Protein AF-A0A7V9LZ61-F1 (afdb_monomer)

Foldseek 3Di:
DDDDDDDDPPPPVVVVVVVVVVVVVVVPDDVDPPLVVVVVVPPPDDDDDDDDDDDDDDDDDDDDDDDDDDDDDDDDDDDDPPPDPPQDDLVVQLVDDPVRQPVPFAAPVGAWKDFLNHTDDSQQWGWGFDDVVLPRRRKIKIWHAPPRPDRDSDQVRTWIFMDRCPQSPHPVQNVQKDFDPDDPQWDFSRMDGRQWTWIDHPVCNQWIWIDGSVTIITTGIDVPDDDDD

Radius of gyration: 26.3 Å; Cα contacts (8 Å, |Δi|>4): 310; chains: 1; bounding box: 111×50×46 Å

pLDDT: mean 76.47, std 24.38, range [34.44, 98.81]

Mean predicted aligned error: 16.08 Å

Solvent-accessible surfac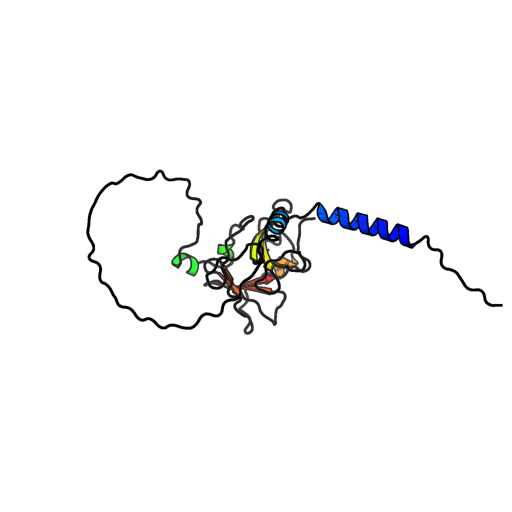e area (backbone atoms only — not comparable to full-atom values): 14342 Å² total; per-residue (Å²): 138,87,84,81,86,79,84,75,86,74,67,68,65,60,61,49,58,56,53,57,54,60,57,62,65,67,75,77,69,68,94,54,84,62,62,71,61,53,64,72,66,64,81,80,78,86,80,89,84,88,80,90,80,83,92,76,92,78,91,80,83,90,78,89,76,85,87,79,90,77,89,81,81,94,73,83,79,81,83,67,86,77,79,76,78,81,70,72,54,75,79,54,34,59,72,35,40,58,68,57,79,48,63,75,44,41,58,83,78,31,68,75,40,26,43,82,87,39,83,54,53,64,50,26,42,29,45,22,26,32,55,66,97,67,63,18,44,82,20,35,44,29,43,34,14,51,66,85,90,30,69,38,89,52,73,90,25,46,47,34,30,32,46,22,89,81,34,57,83,36,66,66,41,28,70,45,40,43,72,56,81,82,60,94,69,47,40,79,69,48,38,29,47,87,61,33,35,41,29,42,27,82,94,39,83,55,39,41,35,39,36,32,69,70,39,37,39,32,22,21,50,44,83,70,75,84,73,90,128

Sequence (229 aa):
MTDSHATDPLDAGVATRLRDLAASEAESTSPWPGLDRAVRRGRLRRAAAGGTLTVLCAAMAWLVVPFAMDGLDRTAPIAGPVTSTNTPTQEESETMSVADYFAPPELFPGPTWTRYGELVDGLEINSIAGPEHCDWQSAVMMHLGWPLGTVSTTSDEIRQFIRDPQGAISAQLQAGLRSPDLPADAEDTGYRLAGLQLWLSPSDPDGAYLVSALDVERWPRADPLVACG

Nearest PDB structures (foldseek):
  6fvn-assembly2_C  TM=4.163E-01  e=3.580E+00  Mycobacterium tuberculosis CDC1551
  7zu0-assembly1_B  TM=2.419E-01  e=2.521E+00  Saccharomyces cerevisiae

Structure (mmCIF, N/CA/C/O backbone):
data_AF-A0A7V9LZ61-F1
#
_entry.id   AF-A0A7V9LZ61-F1
#
loop_
_atom_site.group_PDB
_atom_site.id
_atom_site.type_symbol
_atom_site.label_atom_id
_atom_site.label_alt_id
_atom_site.label_comp_id
_atom_site.label_asym_id
_atom_site.label_entity_id
_atom_site.label_seq_id
_atom_site.pdbx_PDB_ins_code
_atom_site.Cartn_x
_atom_site.Cartn_y
_atom_site.Cartn_z
_atom_site.occupancy
_atom_site.B_iso_or_equiv
_atom_site.auth_seq_id
_atom_site.auth_comp_id
_atom_site.auth_asym_id
_atom_site.auth_atom_id
_atom_site.pdbx_PDB_model_num
ATOM 1 N N . MET A 1 1 ? 64.352 21.391 17.643 1.00 44.34 1 MET A N 1
ATOM 2 C CA . MET A 1 1 ? 64.166 21.866 16.260 1.00 44.34 1 MET A CA 1
ATOM 3 C C . MET A 1 1 ? 62.814 21.335 15.831 1.00 44.34 1 MET A C 1
ATOM 5 O O . MET A 1 1 ? 62.653 20.128 15.742 1.00 44.34 1 MET A O 1
ATOM 9 N N . THR A 1 2 ? 61.812 22.205 15.832 1.00 49.53 2 THR A N 1
ATOM 10 C CA . THR A 1 2 ? 60.397 21.896 15.601 1.00 49.53 2 THR A CA 1
ATOM 11 C C . THR A 1 2 ? 60.097 22.081 14.121 1.00 49.53 2 THR A C 1
ATOM 13 O O . THR A 1 2 ? 60.200 23.212 13.653 1.00 49.53 2 THR A O 1
ATOM 16 N N . ASP A 1 3 ? 59.720 21.015 13.417 1.00 41.31 3 ASP A N 1
ATOM 17 C CA . ASP A 1 3 ? 59.202 21.114 12.052 1.00 41.31 3 ASP A CA 1
ATOM 18 C C . ASP A 1 3 ? 57.681 20.961 12.062 1.00 41.31 3 ASP A C 1
ATOM 20 O O . ASP A 1 3 ? 57.127 19.910 12.388 1.00 41.31 3 ASP A O 1
ATOM 24 N N . SER A 1 4 ? 57.021 22.067 11.730 1.00 50.25 4 SER A N 1
ATOM 25 C CA . SER A 1 4 ? 55.593 22.163 11.461 1.00 50.25 4 SER A CA 1
ATOM 26 C C . SER A 1 4 ? 55.334 21.755 10.012 1.00 50.25 4 SER A C 1
ATOM 28 O O . SER A 1 4 ? 55.784 22.431 9.088 1.00 50.25 4 SER A O 1
ATOM 30 N N . HIS A 1 5 ? 54.574 20.682 9.805 1.00 49.56 5 HIS A N 1
ATOM 31 C CA . HIS A 1 5 ? 54.003 20.354 8.500 1.00 49.56 5 HIS A CA 1
ATOM 32 C C . HIS A 1 5 ? 52.831 21.302 8.202 1.00 49.56 5 HIS A C 1
ATOM 34 O O . HIS A 1 5 ? 51.814 21.277 8.893 1.00 49.56 5 HIS A O 1
ATOM 40 N N . ALA A 1 6 ? 52.984 22.139 7.177 1.00 47.00 6 ALA A N 1
ATOM 41 C CA . ALA A 1 6 ? 51.906 22.929 6.594 1.00 47.00 6 ALA A CA 1
ATOM 42 C C . ALA A 1 6 ? 51.150 22.086 5.553 1.00 47.00 6 ALA A C 1
ATOM 44 O O . ALA A 1 6 ? 51.762 21.499 4.663 1.00 47.00 6 ALA A O 1
ATOM 45 N N . THR A 1 7 ? 49.825 22.021 5.674 1.00 49.97 7 THR A N 1
ATOM 46 C CA . THR A 1 7 ? 48.910 21.447 4.677 1.00 49.97 7 THR A CA 1
ATOM 47 C C . THR A 1 7 ? 48.665 22.428 3.529 1.00 49.97 7 THR A C 1
ATOM 49 O O . THR A 1 7 ? 48.370 23.601 3.756 1.00 49.97 7 THR A O 1
ATOM 52 N N . ASP A 1 8 ? 48.790 21.912 2.308 1.00 42.97 8 ASP A N 1
ATOM 53 C CA . ASP A 1 8 ? 48.673 22.595 1.017 1.00 42.97 8 ASP A CA 1
ATOM 54 C C . ASP A 1 8 ? 47.193 22.935 0.683 1.00 42.97 8 ASP A C 1
ATOM 56 O O . ASP A 1 8 ? 46.335 22.054 0.771 1.00 42.97 8 ASP A O 1
ATOM 60 N N . PRO A 1 9 ? 46.838 24.187 0.326 1.00 47.62 9 PRO A N 1
ATOM 61 C CA . PRO A 1 9 ? 45.449 24.620 0.110 1.00 47.62 9 PRO A CA 1
ATOM 62 C C . PRO A 1 9 ? 44.814 24.207 -1.237 1.00 47.62 9 PRO A C 1
ATOM 64 O O . PRO A 1 9 ? 43.728 24.690 -1.567 1.00 47.62 9 PRO A O 1
ATOM 67 N N . LEU A 1 10 ? 45.436 23.327 -2.026 1.00 47.62 10 LEU A N 1
ATOM 68 C CA . LEU A 1 10 ? 44.940 22.965 -3.365 1.00 47.62 10 LEU A CA 1
ATOM 69 C C . LEU A 1 10 ? 43.879 21.843 -3.404 1.00 47.62 10 LEU A C 1
ATOM 71 O O . LEU A 1 10 ? 43.230 21.673 -4.436 1.00 47.62 10 LEU A O 1
ATOM 75 N N . ASP A 1 11 ? 43.604 21.147 -2.295 1.00 51.66 11 ASP A N 1
ATOM 76 C CA . ASP A 1 11 ? 42.650 20.016 -2.271 1.00 51.66 11 ASP A CA 1
ATOM 77 C C . ASP A 1 11 ? 41.162 20.413 -2.127 1.00 51.66 11 ASP A C 1
ATOM 79 O O . ASP A 1 11 ? 40.258 19.635 -2.437 1.00 51.66 11 ASP A O 1
ATOM 83 N N . ALA A 1 12 ? 40.856 21.646 -1.711 1.00 49.03 12 ALA A N 1
ATOM 84 C CA . ALA A 1 12 ? 39.466 22.067 -1.474 1.00 49.03 12 ALA A CA 1
ATOM 85 C C . ALA A 1 12 ? 38.680 22.399 -2.765 1.00 49.03 12 ALA A C 1
ATOM 87 O O . ALA A 1 12 ? 37.446 22.338 -2.792 1.00 49.03 12 ALA A O 1
ATOM 88 N N . GLY A 1 13 ? 39.377 22.742 -3.855 1.00 40.88 13 GLY A N 1
ATOM 89 C CA . GLY A 1 13 ? 38.748 23.178 -5.109 1.00 40.88 13 GLY A CA 1
ATOM 90 C C . GLY A 1 13 ? 38.194 22.037 -5.970 1.00 40.88 13 GLY A C 1
ATOM 91 O O . GLY A 1 13 ? 37.170 22.201 -6.634 1.00 40.88 13 GLY A O 1
ATOM 92 N N . VAL A 1 14 ? 38.830 20.862 -5.935 1.00 49.12 14 VAL A N 1
ATOM 93 C CA . VAL A 1 14 ? 38.436 19.698 -6.752 1.00 49.12 14 VAL A CA 1
ATOM 94 C C . VAL A 1 14 ? 37.240 18.964 -6.139 1.00 49.12 14 VAL A C 1
ATOM 96 O O . VAL A 1 14 ? 36.324 18.567 -6.859 1.00 49.12 14 VAL A O 1
ATOM 99 N N . ALA A 1 15 ? 37.176 18.884 -4.806 1.00 48.22 15 ALA A N 1
ATOM 100 C CA . ALA A 1 15 ? 36.047 18.286 -4.094 1.00 48.22 15 ALA A CA 1
ATOM 101 C C . ALA A 1 15 ? 34.728 19.062 -4.289 1.00 48.22 15 ALA A C 1
ATOM 103 O O . ALA A 1 15 ? 33.650 18.474 -4.229 1.00 48.22 15 ALA A O 1
ATOM 104 N N . THR A 1 16 ? 34.806 20.368 -4.560 1.00 44.88 16 THR A N 1
ATOM 105 C CA . THR A 1 16 ? 33.620 21.206 -4.798 1.00 44.88 16 THR A CA 1
ATOM 106 C C . THR A 1 16 ? 33.061 20.992 -6.211 1.00 44.88 16 THR A C 1
ATOM 108 O O . THR A 1 16 ? 31.869 20.754 -6.365 1.00 44.88 16 THR A O 1
ATOM 111 N N . ARG A 1 17 ? 33.921 20.910 -7.240 1.00 47.03 17 ARG A N 1
ATOM 112 C CA . ARG A 1 17 ? 33.476 20.647 -8.625 1.00 47.03 17 ARG A CA 1
ATOM 113 C C . ARG A 1 17 ? 32.879 19.254 -8.847 1.00 47.03 17 ARG A C 1
ATOM 115 O O . ARG A 1 17 ? 32.025 19.112 -9.712 1.00 47.03 17 ARG A O 1
ATOM 122 N N . LEU A 1 18 ? 33.291 18.241 -8.081 1.00 42.09 18 LEU A N 1
ATOM 123 C CA . LEU A 1 18 ? 32.694 16.898 -8.163 1.00 42.09 18 LEU A CA 1
ATOM 124 C C . LEU A 1 18 ? 31.330 16.805 -7.460 1.00 42.09 18 LEU A C 1
ATOM 126 O O . LEU A 1 18 ? 30.490 16.013 -7.876 1.00 42.09 18 LEU A O 1
ATOM 130 N N . ARG A 1 19 ? 31.075 17.638 -6.442 1.00 47.69 19 ARG A N 1
ATOM 131 C CA . ARG A 1 19 ? 29.749 17.738 -5.809 1.00 47.69 19 ARG A CA 1
ATOM 132 C C . ARG A 1 19 ? 28.739 18.455 -6.703 1.00 47.69 19 ARG A C 1
ATOM 134 O O . ARG A 1 19 ? 27.596 18.019 -6.776 1.00 47.69 19 ARG A O 1
ATOM 141 N N . ASP A 1 20 ? 29.177 19.481 -7.427 1.00 39.00 20 ASP A N 1
ATOM 142 C CA . ASP A 1 20 ? 28.295 20.250 -8.312 1.00 39.00 20 ASP A CA 1
ATOM 143 C C . ASP A 1 20 ? 27.888 19.469 -9.579 1.00 39.00 20 ASP A C 1
ATOM 145 O O . ASP A 1 20 ? 26.785 19.652 -10.085 1.00 39.00 20 ASP A O 1
ATOM 149 N N . LEU A 1 21 ? 28.729 18.542 -10.059 1.00 39.03 21 LEU A N 1
ATOM 150 C CA . LEU A 1 21 ? 28.397 17.639 -11.175 1.00 39.03 21 LEU A CA 1
ATOM 151 C C . LEU A 1 21 ? 27.445 16.503 -10.763 1.00 39.03 21 LEU A C 1
ATOM 153 O O . LEU A 1 21 ? 26.538 16.172 -11.521 1.00 39.03 21 LEU A O 1
ATOM 157 N N . ALA A 1 22 ? 27.577 15.964 -9.545 1.00 45.31 22 ALA A N 1
ATOM 158 C CA . ALA A 1 22 ? 26.632 14.971 -9.021 1.00 45.31 22 ALA A CA 1
ATOM 159 C C . ALA A 1 22 ? 25.241 15.574 -8.735 1.00 45.31 22 ALA A C 1
ATOM 161 O O . ALA A 1 22 ? 24.234 14.874 -8.812 1.00 45.31 22 ALA A O 1
ATOM 162 N N . ALA A 1 23 ? 25.169 16.876 -8.438 1.00 41.19 23 ALA A N 1
ATOM 163 C CA . ALA A 1 23 ? 23.902 17.572 -8.238 1.00 41.19 23 ALA A CA 1
ATOM 164 C C . ALA A 1 23 ? 23.147 17.836 -9.555 1.00 41.19 23 ALA A C 1
ATOM 166 O O . ALA A 1 23 ? 21.920 17.800 -9.552 1.00 41.19 23 ALA A O 1
ATOM 167 N N . SER A 1 24 ? 23.840 18.042 -10.686 1.00 36.34 24 SER A N 1
ATOM 168 C CA . SER A 1 24 ? 23.166 18.332 -11.962 1.00 36.34 24 SER A CA 1
ATOM 169 C C . SER A 1 24 ? 22.619 17.097 -12.684 1.00 36.34 24 SER A C 1
ATOM 171 O O . SER A 1 24 ? 21.752 17.237 -13.541 1.00 36.34 24 SER A O 1
ATOM 173 N N . GLU A 1 25 ? 23.097 15.890 -12.364 1.00 37.72 25 GLU A N 1
ATOM 174 C CA . GLU A 1 25 ? 22.535 14.645 -12.922 1.00 37.72 25 GLU A CA 1
ATOM 175 C C . GLU A 1 25 ? 21.273 14.172 -12.174 1.00 37.72 25 GLU A C 1
ATOM 177 O O . GLU A 1 25 ? 20.480 13.417 -12.730 1.00 37.72 25 GLU A O 1
ATOM 182 N N . ALA A 1 26 ? 21.020 14.674 -10.959 1.00 41.66 26 ALA A N 1
ATOM 183 C CA . ALA A 1 26 ? 19.821 14.343 -10.186 1.00 41.66 26 ALA A CA 1
ATOM 184 C C . ALA A 1 26 ? 18.547 15.088 -10.649 1.00 41.66 26 ALA A C 1
ATOM 186 O O . ALA A 1 26 ? 17.440 14.663 -10.330 1.00 41.66 26 ALA A O 1
ATOM 187 N N . GLU A 1 27 ? 18.672 16.174 -11.422 1.00 36.59 27 GLU A N 1
ATOM 188 C CA . GLU A 1 27 ? 17.529 16.987 -11.880 1.00 36.59 27 GLU A CA 1
ATOM 189 C C . GLU A 1 27 ? 16.926 16.537 -13.229 1.00 36.59 27 GLU A C 1
ATOM 191 O O . GLU A 1 27 ? 15.900 17.077 -13.641 1.00 36.59 27 GLU A O 1
ATOM 196 N N . SER A 1 28 ? 17.515 15.559 -13.935 1.00 42.34 28 SER A N 1
ATOM 197 C CA . SER A 1 28 ? 17.133 15.245 -15.330 1.00 42.34 28 SER A CA 1
ATOM 198 C C . SER A 1 28 ? 16.362 13.933 -15.539 1.00 42.34 28 SER A C 1
ATOM 200 O O . SER A 1 28 ? 15.962 13.641 -16.669 1.00 42.34 28 SER A O 1
ATOM 202 N N . THR A 1 29 ? 16.110 13.152 -14.493 1.00 40.84 29 THR A N 1
ATOM 203 C CA . THR A 1 29 ? 15.527 11.805 -14.633 1.00 40.84 29 THR A CA 1
ATOM 204 C C . THR A 1 29 ? 14.558 11.510 -13.499 1.00 40.84 29 THR A C 1
ATOM 206 O O . THR A 1 29 ? 14.608 10.458 -12.876 1.00 40.84 29 THR A O 1
ATOM 209 N N . SER A 1 30 ? 13.648 12.442 -13.203 1.00 41.56 30 SER A N 1
ATOM 210 C CA . SER A 1 30 ? 12.489 12.068 -12.395 1.00 41.56 30 SER A CA 1
ATOM 211 C C . SER A 1 30 ? 11.608 11.133 -13.235 1.00 41.56 30 SER A C 1
ATOM 213 O O . SER A 1 30 ? 11.112 11.562 -14.282 1.00 41.56 30 SER A O 1
ATOM 215 N N . PRO A 1 31 ? 11.367 9.876 -12.813 1.00 48.75 31 PRO A N 1
ATOM 216 C CA . PRO A 1 31 ? 10.442 8.980 -13.509 1.00 48.75 31 PRO A CA 1
ATOM 217 C C . PRO A 1 31 ? 8.979 9.465 -13.429 1.00 48.75 31 PRO A C 1
ATOM 219 O O . PRO A 1 31 ? 8.089 8.862 -14.024 1.00 48.75 31 PRO A O 1
ATOM 222 N N . TRP A 1 32 ? 8.727 10.587 -12.740 1.00 48.78 32 TRP A N 1
ATOM 223 C CA . TRP A 1 32 ? 7.409 11.139 -12.452 1.00 48.78 32 TRP A CA 1
ATOM 224 C C . TRP A 1 32 ? 7.289 12.606 -12.919 1.00 48.78 32 TRP A C 1
ATOM 226 O O . TRP A 1 32 ? 7.392 13.531 -12.109 1.00 48.78 32 TRP A O 1
ATOM 236 N N . PRO A 1 33 ? 6.989 12.877 -14.204 1.00 45.59 33 PRO A N 1
ATOM 237 C CA . PRO A 1 33 ? 6.912 14.242 -14.753 1.00 45.59 33 PRO A CA 1
ATOM 238 C C . PRO A 1 33 ? 5.787 15.127 -14.161 1.00 45.59 33 PRO A C 1
ATOM 240 O O . PRO A 1 33 ? 5.669 16.308 -14.507 1.00 45.59 33 PRO A O 1
ATOM 243 N N . GLY A 1 34 ? 4.930 14.574 -13.292 1.00 43.44 34 GLY A N 1
ATOM 244 C CA . GLY A 1 34 ? 3.838 15.279 -12.609 1.00 43.44 34 GLY A CA 1
ATOM 245 C C . GLY A 1 34 ? 4.239 15.998 -11.313 1.00 43.44 34 GLY A C 1
ATOM 246 O O . GLY A 1 34 ? 3.675 17.057 -11.020 1.00 43.44 34 GLY A O 1
ATOM 247 N N . LEU A 1 35 ? 5.232 15.481 -10.580 1.00 51.19 35 LEU A N 1
ATOM 248 C CA . LEU A 1 35 ? 5.671 16.017 -9.280 1.00 51.19 35 LEU A CA 1
ATOM 249 C C . LEU A 1 35 ? 6.237 17.444 -9.414 1.00 51.19 35 LEU A C 1
ATOM 251 O O . LEU A 1 35 ? 5.841 18.352 -8.679 1.00 51.19 35 LEU A O 1
ATOM 255 N N . ASP A 1 36 ? 7.034 17.704 -10.453 1.00 43.88 36 ASP A N 1
ATOM 256 C CA . ASP A 1 36 ? 7.696 19.003 -10.654 1.00 43.88 36 ASP A CA 1
ATOM 257 C C . ASP A 1 36 ? 6.728 20.156 -10.967 1.00 43.88 36 ASP A C 1
ATOM 259 O O . ASP A 1 36 ? 7.015 21.337 -10.721 1.00 43.88 36 ASP A O 1
ATOM 263 N N . ARG A 1 37 ? 5.546 19.841 -11.513 1.00 47.22 37 ARG A N 1
ATOM 264 C CA . ARG A 1 37 ? 4.564 20.852 -11.933 1.00 47.22 37 ARG A CA 1
ATOM 265 C C . ARG A 1 37 ? 3.695 21.340 -10.768 1.00 47.22 37 ARG A C 1
ATOM 267 O O . ARG A 1 37 ? 3.295 22.509 -10.768 1.00 47.22 37 ARG A O 1
ATOM 274 N N . ALA A 1 38 ? 3.443 20.490 -9.771 1.00 47.41 38 ALA A N 1
ATOM 275 C CA . ALA A 1 38 ? 2.688 20.834 -8.564 1.00 47.41 38 ALA A CA 1
ATOM 276 C C . ALA A 1 38 ? 3.493 21.751 -7.619 1.00 47.41 38 ALA A C 1
ATOM 278 O O . ALA A 1 38 ? 2.964 22.752 -7.120 1.00 47.41 38 ALA A O 1
ATOM 279 N N . VAL A 1 39 ? 4.805 21.506 -7.486 1.00 50.38 39 VAL A N 1
ATOM 280 C CA . VAL A 1 39 ? 5.733 22.278 -6.631 1.00 50.38 39 VAL A CA 1
ATOM 281 C C . VAL A 1 39 ? 5.766 23.771 -6.990 1.00 50.38 39 VAL A C 1
ATOM 283 O O . VAL A 1 39 ? 5.808 24.632 -6.107 1.00 50.38 39 VAL A O 1
ATOM 286 N N . ARG A 1 40 ? 5.666 24.128 -8.280 1.00 48.41 40 ARG A N 1
ATOM 287 C CA . ARG A 1 40 ? 5.694 25.542 -8.708 1.00 48.41 40 ARG A CA 1
ATOM 288 C C . ARG A 1 40 ? 4.408 26.314 -8.404 1.00 48.41 40 ARG A C 1
ATOM 290 O O . ARG A 1 40 ? 4.463 27.537 -8.293 1.00 48.41 40 ARG A O 1
ATOM 297 N N . ARG A 1 41 ? 3.258 25.646 -8.254 1.00 48.41 41 ARG A N 1
ATOM 298 C CA . ARG A 1 41 ? 1.969 26.323 -7.997 1.00 48.41 41 ARG A CA 1
ATOM 299 C C . ARG A 1 41 ? 1.664 26.507 -6.506 1.00 48.41 41 ARG A C 1
ATOM 301 O O . ARG A 1 41 ? 0.944 27.442 -6.160 1.00 48.41 41 ARG A O 1
ATOM 308 N N . GLY A 1 42 ? 2.243 25.690 -5.623 1.00 37.53 42 GLY A N 1
ATOM 309 C CA . GLY A 1 42 ? 1.973 25.730 -4.177 1.00 37.53 42 GLY A CA 1
ATOM 310 C C . GLY A 1 42 ? 2.607 26.900 -3.407 1.00 37.53 42 GLY A C 1
ATOM 311 O O . GLY A 1 42 ? 2.150 27.238 -2.316 1.00 37.53 42 GLY A O 1
ATOM 312 N N . ARG A 1 43 ? 3.625 27.577 -3.962 1.00 44.78 43 ARG A N 1
ATOM 313 C CA . ARG A 1 43 ? 4.416 28.598 -3.237 1.00 44.78 43 ARG A CA 1
ATOM 314 C C . ARG A 1 43 ? 3.741 29.964 -3.034 1.00 44.78 43 ARG A C 1
ATOM 316 O O . ARG A 1 43 ? 4.354 30.836 -2.429 1.00 44.78 43 ARG A O 1
ATOM 323 N N . LEU A 1 44 ? 2.510 30.177 -3.510 1.00 43.72 44 LEU A N 1
ATOM 324 C CA . LEU A 1 44 ? 1.871 31.508 -3.511 1.00 43.72 44 LEU A CA 1
ATOM 325 C C . LEU A 1 44 ? 0.609 31.650 -2.646 1.00 43.72 44 LEU A C 1
ATOM 327 O O . LEU A 1 44 ? -0.048 32.686 -2.718 1.00 43.72 44 LEU A O 1
ATOM 331 N N . ARG A 1 45 ? 0.244 30.672 -1.806 1.00 42.16 45 ARG A N 1
ATOM 332 C CA . ARG A 1 45 ? -0.971 30.786 -0.973 1.00 42.16 45 ARG A CA 1
ATOM 333 C C . ARG A 1 45 ? -0.768 30.366 0.482 1.00 42.16 45 ARG A C 1
ATOM 335 O O . ARG A 1 45 ? -1.349 29.389 0.932 1.00 42.16 45 ARG A O 1
ATOM 342 N N . ARG A 1 46 ? -0.001 31.146 1.248 1.00 40.47 46 ARG A N 1
ATOM 343 C CA . ARG A 1 46 ? -0.206 31.262 2.705 1.00 40.47 46 ARG A CA 1
ATOM 344 C C . ARG A 1 46 ? -0.008 32.705 3.153 1.00 40.47 46 ARG A C 1
ATOM 346 O O . ARG A 1 46 ? 1.117 33.160 3.312 1.00 40.47 46 ARG A O 1
ATOM 353 N N . ALA A 1 47 ? -1.120 33.396 3.389 1.00 35.06 47 ALA A N 1
ATOM 354 C CA . ALA A 1 47 ? -1.172 34.554 4.270 1.00 35.06 47 ALA A CA 1
ATOM 355 C C . ALA A 1 47 ? -2.538 34.610 4.980 1.00 35.06 47 ALA A C 1
ATOM 357 O O . ALA A 1 47 ? -3.564 34.777 4.333 1.00 35.06 47 ALA A O 1
ATOM 358 N N . ALA A 1 48 ? -2.457 34.492 6.309 1.00 39.56 48 ALA A N 1
ATOM 359 C CA . ALA A 1 48 ? -3.274 35.107 7.359 1.00 39.56 48 ALA A CA 1
ATOM 360 C C . ALA A 1 48 ? -4.769 34.760 7.573 1.00 39.56 48 ALA A C 1
ATOM 362 O O . ALA A 1 48 ? -5.590 34.830 6.667 1.00 39.56 48 ALA A O 1
ATOM 363 N N . ALA A 1 49 ? -5.057 34.582 8.877 1.00 37.84 49 ALA A N 1
ATOM 364 C CA . ALA A 1 49 ? -6.288 34.817 9.661 1.00 37.84 49 ALA A CA 1
ATOM 365 C C . ALA A 1 49 ? -6.839 33.514 10.282 1.00 37.84 49 ALA A C 1
ATOM 367 O O . ALA A 1 49 ? -7.172 32.586 9.564 1.00 37.84 49 ALA A O 1
ATOM 368 N N . GLY A 1 50 ? -6.919 33.312 11.603 1.00 41.66 50 GLY A N 1
ATOM 369 C CA . GLY A 1 50 ? -7.016 34.268 12.707 1.00 41.66 50 GLY A CA 1
ATOM 370 C C . GLY A 1 50 ? -8.477 34.658 12.930 1.00 41.66 50 GLY A C 1
ATOM 371 O O . GLY A 1 50 ? -8.893 35.706 12.454 1.00 41.66 50 GLY A O 1
ATOM 372 N N . GLY A 1 51 ? -9.256 33.817 13.619 1.00 34.44 51 GLY A N 1
ATOM 373 C CA . GLY A 1 51 ? -10.661 34.113 13.906 1.00 34.44 51 GLY A CA 1
ATOM 374 C C . GLY A 1 51 ? -11.363 33.043 14.739 1.00 34.44 51 GLY A C 1
ATOM 375 O O . GLY A 1 51 ? -11.813 32.031 14.218 1.00 34.44 51 GLY A O 1
ATOM 376 N N . THR A 1 52 ? -11.461 33.298 16.039 1.00 45.25 52 THR A N 1
ATOM 377 C CA . THR A 1 52 ? -12.341 32.630 17.005 1.00 45.25 52 THR A CA 1
ATOM 378 C C . THR A 1 52 ? -13.805 32.874 16.629 1.00 45.25 52 THR A C 1
ATOM 380 O O . THR A 1 52 ? -14.164 34.028 16.406 1.00 45.25 52 THR A O 1
ATOM 383 N N . LEU A 1 53 ? -14.670 31.850 16.618 1.00 41.16 53 LEU A N 1
ATOM 384 C CA . LEU A 1 53 ? -16.122 32.060 16.532 1.00 41.16 53 LEU A CA 1
ATOM 385 C C . LEU A 1 53 ? -16.927 31.020 17.329 1.00 41.16 53 LEU A C 1
ATOM 387 O O . LEU A 1 53 ? -17.002 29.839 17.013 1.00 41.16 53 LEU A O 1
ATOM 391 N N . THR A 1 54 ? -17.478 31.563 18.408 1.00 39.50 54 THR A N 1
ATOM 392 C CA . THR A 1 54 ? -18.670 31.258 19.200 1.00 39.50 54 THR A CA 1
ATOM 393 C C . THR A 1 54 ? -19.660 30.222 18.650 1.00 39.50 54 THR A C 1
ATOM 395 O O . THR A 1 54 ? -20.189 30.352 17.550 1.00 39.50 54 THR A O 1
ATOM 398 N N . VAL A 1 55 ? -20.002 29.267 19.521 1.00 45.19 55 VAL A N 1
ATOM 399 C CA . VAL A 1 55 ? -21.140 28.341 19.422 1.00 45.19 55 VAL A CA 1
ATOM 400 C C . VAL A 1 55 ? -22.460 29.112 19.503 1.00 45.19 55 VAL A C 1
ATOM 402 O O . VAL A 1 55 ? -22.709 29.813 20.483 1.00 45.19 55 VAL A O 1
ATOM 405 N N . LEU A 1 56 ? -23.339 28.928 18.518 1.00 47.06 56 LEU A N 1
ATOM 406 C CA . LEU A 1 56 ? -24.741 29.340 18.585 1.00 47.06 56 LEU A CA 1
ATOM 407 C C . LEU A 1 56 ? -25.625 28.181 18.116 1.00 47.06 56 LEU A C 1
ATOM 409 O O . LEU A 1 56 ? -25.636 27.810 16.946 1.00 47.06 56 LEU A O 1
ATOM 413 N N . CYS A 1 57 ? -26.353 27.602 19.073 1.00 39.06 57 CYS A N 1
ATOM 414 C CA . CYS A 1 57 ? -27.484 26.720 18.825 1.00 39.06 57 CYS A CA 1
ATOM 415 C C . CYS A 1 57 ? -28.597 27.507 18.125 1.00 39.06 57 CYS A C 1
ATOM 417 O O . CYS A 1 57 ? -29.051 28.522 18.652 1.00 39.06 57 CYS A O 1
ATOM 419 N N . ALA A 1 58 ? -29.095 27.001 17.000 1.00 45.69 58 ALA A N 1
ATOM 420 C CA . ALA A 1 58 ? -30.381 27.409 16.454 1.00 45.69 58 ALA A CA 1
ATOM 421 C C . ALA A 1 58 ? -31.110 26.181 15.898 1.00 45.69 58 ALA A C 1
ATOM 423 O O . ALA A 1 58 ? -30.730 25.608 14.881 1.00 45.69 58 ALA A O 1
ATOM 424 N N . ALA A 1 59 ? -32.160 25.779 16.609 1.00 45.84 59 ALA A N 1
ATOM 425 C CA . ALA A 1 59 ? -33.195 24.887 16.121 1.00 45.84 59 ALA A CA 1
ATOM 426 C C . ALA A 1 59 ? -34.180 25.693 15.260 1.00 45.84 59 ALA A C 1
ATOM 428 O O . ALA A 1 59 ? -34.717 26.682 15.750 1.00 45.84 59 ALA A O 1
ATOM 429 N N . MET A 1 60 ? -34.457 25.264 14.027 1.00 46.94 60 MET A N 1
ATOM 430 C CA . MET A 1 60 ? -35.645 25.657 13.248 1.00 46.94 60 MET A CA 1
ATOM 431 C C . MET A 1 60 ? -35.986 24.498 12.303 1.00 46.94 60 MET A C 1
ATOM 433 O O . MET A 1 60 ? -35.149 24.059 11.527 1.00 46.94 60 MET A O 1
ATOM 437 N N . ALA A 1 61 ? -37.080 23.783 12.559 1.00 45.94 61 ALA A N 1
ATOM 438 C CA . ALA A 1 61 ? -38.445 24.080 12.110 1.00 45.94 61 ALA A CA 1
ATOM 439 C C . ALA A 1 61 ? -38.673 23.615 10.662 1.00 45.94 61 ALA A C 1
ATOM 441 O O . ALA A 1 61 ? -38.229 24.228 9.697 1.00 45.94 61 ALA A O 1
ATOM 442 N N . TRP A 1 62 ? -39.378 22.487 10.561 1.00 43.78 62 TRP A N 1
ATOM 443 C CA . TRP A 1 62 ? -39.844 21.867 9.329 1.00 43.78 62 TRP A CA 1
ATOM 444 C C . TRP A 1 62 ? -40.843 22.785 8.618 1.00 43.78 62 TRP A C 1
ATOM 446 O O . TRP A 1 62 ? -41.872 23.140 9.192 1.00 43.78 62 TRP A O 1
ATOM 456 N N . LEU A 1 63 ? -40.573 23.112 7.355 1.00 56.34 63 LEU A N 1
ATOM 457 C CA . LEU A 1 63 ? -41.573 23.635 6.428 1.00 56.34 63 LEU A CA 1
ATOM 458 C C . LEU A 1 63 ? -41.855 22.572 5.366 1.00 56.34 63 LEU A C 1
ATOM 460 O O . LEU A 1 63 ? -40.982 22.195 4.589 1.00 56.34 63 LEU A O 1
ATOM 464 N N . VAL A 1 64 ? -43.097 22.093 5.362 1.00 61.19 64 VAL A N 1
ATOM 465 C CA . VAL A 1 64 ? -43.683 21.287 4.290 1.00 61.19 64 VAL A CA 1
ATOM 466 C C . VAL A 1 64 ? -43.951 22.223 3.112 1.00 61.19 64 VAL A C 1
ATOM 468 O O . VAL A 1 64 ? -44.747 23.153 3.235 1.00 61.19 64 VAL A O 1
ATOM 471 N N . VAL A 1 65 ? -43.294 21.986 1.978 1.00 61.97 65 VAL A N 1
ATOM 472 C CA . VAL A 1 65 ? -43.589 22.670 0.711 1.00 61.97 65 VAL A CA 1
ATOM 473 C C . VAL A 1 65 ? -44.482 21.755 -0.137 1.00 61.97 65 VAL A C 1
ATOM 475 O O . VAL A 1 65 ? -44.157 20.574 -0.281 1.00 61.97 65 VAL A O 1
ATOM 478 N N . PRO A 1 66 ? -45.603 22.246 -0.698 1.00 56.69 66 PRO A N 1
ATOM 479 C CA . PRO A 1 66 ? -46.417 21.471 -1.623 1.00 56.69 66 PRO A CA 1
ATOM 480 C C . PRO A 1 66 ? -45.722 21.309 -2.982 1.00 56.69 66 PRO A C 1
ATOM 482 O O . PRO A 1 66 ? -45.211 22.260 -3.570 1.00 56.69 66 PRO A O 1
ATOM 485 N N . PHE A 1 67 ? -45.743 20.071 -3.468 1.00 50.50 67 PHE A N 1
ATOM 486 C CA . PHE A 1 67 ? -45.250 19.630 -4.767 1.00 50.50 67 PHE A CA 1
ATOM 487 C C . PHE A 1 67 ? -46.195 20.141 -5.870 1.00 50.50 67 PHE A C 1
ATOM 489 O O . PHE A 1 67 ? -47.315 19.647 -6.010 1.00 50.50 67 PHE A O 1
ATOM 496 N N . ALA A 1 68 ? -45.768 21.152 -6.628 1.00 59.38 68 ALA A N 1
ATOM 497 C CA . ALA A 1 68 ? -46.439 21.582 -7.850 1.00 59.38 68 ALA A CA 1
ATOM 498 C C . ALA A 1 68 ? -45.878 20.777 -9.030 1.00 59.38 68 ALA A C 1
ATOM 500 O O . ALA A 1 68 ? -44.704 20.889 -9.373 1.00 59.38 68 ALA A O 1
ATOM 501 N N . MET A 1 69 ? -46.728 19.934 -9.617 1.00 49.28 69 MET A N 1
ATOM 502 C CA . MET A 1 69 ? -46.496 19.296 -10.909 1.00 49.28 69 MET A CA 1
ATOM 503 C C . MET A 1 69 ? -46.752 20.333 -12.003 1.00 49.28 69 MET A C 1
ATOM 505 O O . MET A 1 69 ? -47.908 20.632 -12.290 1.00 49.28 69 MET A O 1
ATOM 509 N N . ASP A 1 70 ? -45.689 20.837 -12.621 1.00 50.88 70 ASP A N 1
ATOM 510 C CA . ASP A 1 70 ? -45.759 21.479 -13.931 1.00 50.88 70 ASP A CA 1
ATOM 511 C C . ASP A 1 70 ? -44.828 20.720 -14.873 1.00 50.88 70 ASP A C 1
ATOM 513 O O . ASP A 1 70 ? -43.620 20.612 -14.654 1.00 50.88 70 ASP A O 1
ATOM 517 N N . GLY A 1 71 ? -45.427 20.119 -15.898 1.00 53.03 71 GLY A N 1
ATOM 518 C CA . GLY A 1 71 ? -44.691 19.571 -17.020 1.00 53.03 71 GLY A CA 1
ATOM 519 C C . GLY A 1 71 ? -44.271 20.697 -17.949 1.00 53.03 71 GLY A C 1
ATOM 520 O O . GLY A 1 71 ? -45.048 21.617 -18.163 1.00 53.03 71 GLY A O 1
ATOM 521 N N . LEU A 1 72 ? -43.076 20.583 -18.528 1.00 49.19 72 LEU A N 1
ATOM 522 C CA . LEU A 1 72 ? -42.742 21.060 -19.869 1.00 49.19 72 LEU A CA 1
ATOM 523 C C . LEU A 1 72 ? -41.356 20.532 -20.277 1.00 49.19 72 LEU A C 1
ATOM 525 O O . LEU A 1 72 ? -40.428 20.463 -19.480 1.00 49.19 72 LEU A O 1
ATOM 529 N N . ASP A 1 73 ? -41.293 20.166 -21.553 1.00 44.03 73 ASP A N 1
ATOM 530 C CA . ASP A 1 73 ? -40.138 19.948 -22.424 1.00 44.03 73 ASP A CA 1
ATOM 531 C C . ASP A 1 73 ? -39.106 18.846 -22.131 1.00 44.03 73 ASP A C 1
ATOM 533 O O . ASP A 1 73 ? -38.095 19.001 -21.448 1.00 44.03 73 ASP A O 1
ATOM 537 N N . ARG A 1 74 ? -39.301 17.736 -22.856 1.00 54.12 74 ARG A N 1
ATOM 538 C CA . ARG A 1 74 ? -38.236 16.819 -23.261 1.00 54.12 74 ARG A CA 1
ATOM 539 C C . ARG A 1 74 ? -37.417 17.457 -24.383 1.00 54.12 74 ARG A C 1
ATOM 541 O O . ARG A 1 74 ? -37.689 17.219 -25.558 1.00 54.12 74 ARG A O 1
ATOM 548 N N . THR A 1 75 ? -36.355 18.156 -24.015 1.00 55.09 75 THR A N 1
ATOM 549 C CA . THR A 1 75 ? -35.223 18.394 -24.917 1.00 55.09 75 THR A CA 1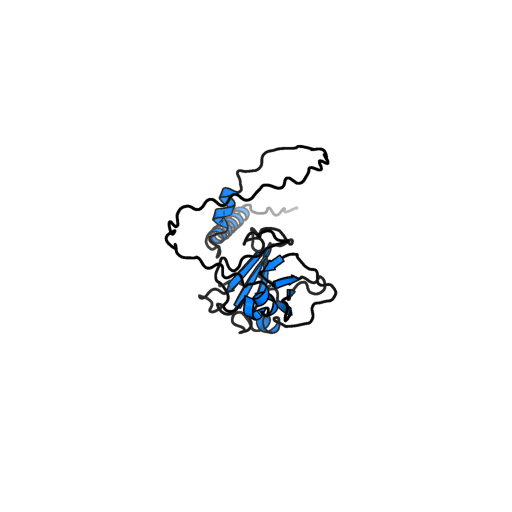
ATOM 550 C C . THR A 1 75 ? -34.082 17.499 -24.454 1.00 55.09 75 THR A C 1
ATOM 552 O O . THR A 1 75 ? -33.506 17.703 -23.389 1.00 55.09 75 THR A O 1
ATOM 555 N N . ALA A 1 76 ? -33.813 16.439 -25.216 1.00 60.25 76 ALA A N 1
ATOM 556 C CA . ALA A 1 76 ? -32.753 15.483 -24.923 1.00 60.25 76 ALA A CA 1
ATOM 557 C C . ALA A 1 76 ? -31.373 16.167 -24.969 1.00 60.25 76 ALA A C 1
ATOM 559 O O . ALA A 1 76 ? -31.062 16.810 -25.976 1.00 60.25 76 ALA A O 1
ATOM 560 N N . PRO A 1 77 ? -30.514 16.014 -23.947 1.00 56.31 77 PRO A N 1
ATOM 561 C CA . PRO A 1 77 ? -29.110 16.342 -24.098 1.00 56.31 77 PRO A CA 1
ATOM 562 C C . PRO A 1 77 ? -28.405 15.250 -24.909 1.00 56.31 77 PRO A C 1
ATOM 564 O O . PRO A 1 77 ? -28.616 14.050 -24.728 1.00 56.31 77 PRO A O 1
ATOM 567 N N . ILE A 1 78 ? -27.558 15.707 -25.824 1.00 57.66 78 ILE A N 1
ATOM 568 C CA . ILE A 1 78 ? -26.615 14.909 -26.599 1.00 57.66 78 ILE A CA 1
ATOM 569 C C . ILE A 1 78 ? -25.689 14.199 -25.604 1.00 57.66 78 ILE A C 1
ATOM 571 O O . ILE A 1 78 ? -25.012 14.856 -24.813 1.00 57.66 78 ILE A O 1
ATOM 575 N N . ALA A 1 79 ? -25.681 12.865 -25.633 1.00 48.00 79 ALA A N 1
ATOM 576 C CA . ALA A 1 79 ? -24.751 12.050 -24.866 1.00 48.00 79 ALA A CA 1
ATOM 577 C C . ALA A 1 79 ? -23.315 12.372 -25.309 1.00 48.00 79 ALA A C 1
ATOM 579 O O . ALA A 1 79 ? -22.884 11.987 -26.396 1.00 48.00 79 ALA A O 1
ATOM 580 N N . GLY A 1 80 ? -22.588 13.121 -24.481 1.00 53.91 80 GLY A N 1
ATOM 581 C CA . GLY A 1 80 ? -21.131 13.159 -24.547 1.00 53.91 80 GLY A CA 1
ATOM 582 C C . GLY A 1 80 ? -20.548 11.791 -24.166 1.00 53.91 80 GLY A C 1
ATOM 583 O O . GLY A 1 80 ? -21.260 10.967 -23.584 1.00 53.91 80 GLY A O 1
ATOM 584 N N . PRO A 1 81 ? -19.271 11.522 -24.489 1.00 50.12 81 PRO A N 1
ATOM 585 C CA . PRO A 1 81 ? -18.617 10.289 -24.075 1.00 50.12 81 PRO A CA 1
ATOM 586 C C . PRO A 1 81 ? -18.650 10.207 -22.548 1.00 50.12 81 PRO A C 1
ATOM 588 O O . PRO A 1 81 ? -18.103 11.061 -21.852 1.00 50.12 81 PRO A O 1
ATOM 591 N N . VAL A 1 82 ? -19.343 9.194 -22.035 1.00 45.97 82 VAL A N 1
ATOM 592 C CA . VAL A 1 82 ? -19.347 8.863 -20.616 1.00 45.97 82 VAL A CA 1
ATOM 593 C C . VAL A 1 82 ? -17.949 8.338 -20.315 1.00 45.97 82 VAL A C 1
ATOM 595 O O . VAL A 1 82 ? -17.611 7.214 -20.682 1.00 45.97 82 VAL A O 1
ATOM 598 N N . THR A 1 83 ? -17.096 9.169 -19.721 1.00 39.28 83 THR A N 1
ATOM 599 C CA . THR A 1 83 ? -15.874 8.683 -19.083 1.00 39.28 83 THR A CA 1
ATOM 600 C C . THR A 1 83 ? -16.340 7.830 -17.912 1.00 39.28 83 THR A C 1
ATOM 602 O O . THR A 1 83 ? -16.766 8.355 -16.887 1.00 39.28 83 THR A O 1
ATOM 605 N N . SER A 1 84 ? -16.385 6.518 -18.128 1.00 37.66 84 SER A N 1
ATOM 606 C CA . SER A 1 84 ? -16.874 5.547 -17.158 1.00 37.66 84 SER A CA 1
ATOM 607 C C . SER A 1 84 ? -15.908 5.502 -15.978 1.00 37.66 84 SER A C 1
ATOM 609 O O . SER A 1 84 ? -14.910 4.790 -16.001 1.00 37.66 84 SER A O 1
ATOM 611 N N . THR A 1 85 ? -16.181 6.285 -14.938 1.00 47.94 85 THR A N 1
ATOM 612 C CA . THR A 1 85 ? -15.729 5.967 -13.584 1.00 47.94 85 THR A CA 1
ATOM 613 C C . THR A 1 85 ? -16.528 4.743 -13.158 1.00 47.94 85 THR A C 1
ATOM 615 O O . THR A 1 85 ? -17.613 4.875 -12.595 1.00 47.94 85 THR A O 1
ATOM 618 N N . ASN A 1 86 ? -16.045 3.555 -13.529 1.00 51.88 86 ASN A N 1
ATOM 619 C CA . ASN A 1 86 ? -16.604 2.269 -13.115 1.00 51.88 86 ASN A CA 1
ATOM 620 C C . ASN A 1 86 ? -16.342 2.066 -11.618 1.00 51.88 86 ASN A C 1
ATOM 622 O O . ASN A 1 86 ? -15.543 1.225 -11.225 1.00 51.88 86 ASN A O 1
ATOM 626 N N . THR A 1 87 ? -16.972 2.873 -10.770 1.00 60.88 87 THR A N 1
ATOM 627 C CA . THR A 1 87 ? -17.070 2.560 -9.349 1.00 60.88 87 THR A CA 1
ATOM 628 C C . THR A 1 87 ? -18.084 1.423 -9.224 1.00 60.88 87 THR A C 1
ATOM 630 O O . THR A 1 87 ? -19.230 1.623 -9.639 1.00 60.88 87 THR A O 1
ATOM 633 N N . PRO A 1 88 ? -17.694 0.243 -8.709 1.00 61.16 88 PRO A N 1
ATOM 634 C CA . PRO A 1 88 ? -18.617 -0.869 -8.525 1.00 61.16 88 PRO A CA 1
ATOM 635 C C . PRO A 1 88 ? -19.792 -0.447 -7.644 1.00 61.16 88 PRO A C 1
ATOM 637 O O . PRO A 1 88 ? -19.633 0.346 -6.710 1.00 61.16 88 PRO A O 1
ATOM 640 N N . THR A 1 89 ? -20.974 -0.988 -7.918 1.00 66.38 89 THR A N 1
ATOM 641 C CA . THR A 1 89 ? -22.137 -0.805 -7.044 1.00 66.38 89 THR A CA 1
AT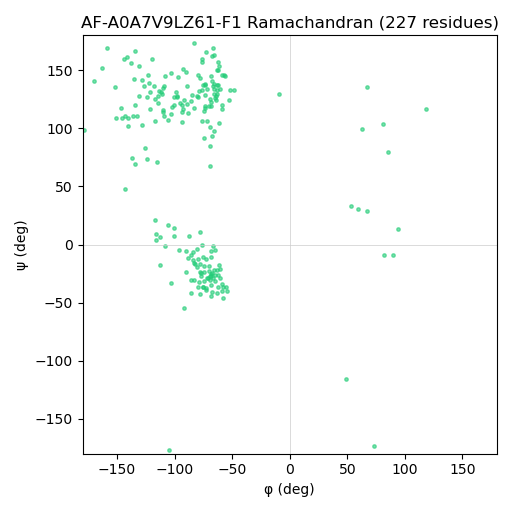OM 642 C C . THR A 1 89 ? -21.827 -1.401 -5.663 1.00 66.38 89 THR A C 1
ATOM 644 O O . THR A 1 89 ? -21.008 -2.313 -5.534 1.00 66.38 89 THR A O 1
ATOM 647 N N . GLN A 1 90 ? -22.473 -0.908 -4.602 1.00 60.62 90 GLN A N 1
ATOM 648 C CA . GLN A 1 90 ? -22.238 -1.3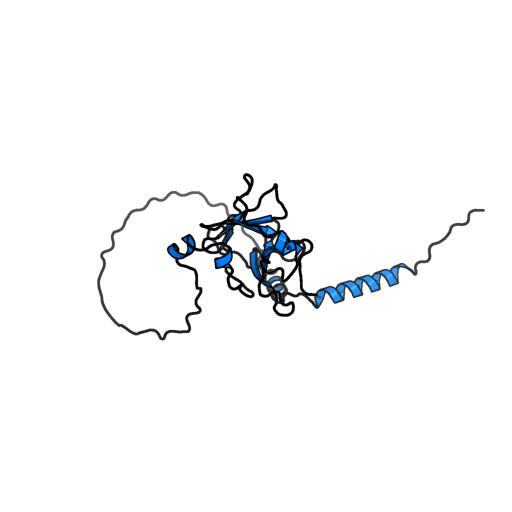89 -3.233 1.00 60.62 90 GLN A CA 1
ATOM 649 C C . GLN A 1 90 ? -22.437 -2.914 -3.102 1.00 60.62 90 GLN A C 1
ATOM 651 O O . GLN A 1 90 ? -21.666 -3.576 -2.420 1.00 60.62 90 GLN A O 1
ATOM 656 N N . GLU A 1 91 ? -23.410 -3.464 -3.831 1.00 66.81 91 GLU A N 1
ATOM 657 C CA . GLU A 1 91 ? -23.710 -4.901 -3.904 1.00 66.81 91 GLU A CA 1
ATOM 658 C C . GLU A 1 91 ? -22.613 -5.705 -4.634 1.00 66.81 91 GLU A C 1
ATOM 660 O O . GLU A 1 91 ? -22.340 -6.849 -4.288 1.00 66.81 91 GLU A O 1
ATOM 665 N N . GLU A 1 92 ? -21.916 -5.094 -5.599 1.00 70.00 92 GLU A N 1
ATOM 666 C CA . GLU A 1 92 ? -20.774 -5.721 -6.280 1.00 70.00 92 GLU A CA 1
ATOM 667 C C . GLU A 1 92 ? -19.533 -5.722 -5.377 1.00 70.00 92 GLU A C 1
ATOM 669 O O . GLU A 1 92 ? -18.805 -6.713 -5.324 1.00 70.00 92 GLU A O 1
ATOM 674 N N . SER A 1 93 ? -19.340 -4.657 -4.591 1.00 69.56 93 SER A N 1
ATOM 675 C CA . SER A 1 93 ? -18.197 -4.516 -3.676 1.00 69.56 93 SER A CA 1
ATOM 676 C C . SER A 1 93 ? -18.157 -5.586 -2.576 1.00 69.56 93 SER A C 1
ATOM 678 O O . SER A 1 93 ? -17.072 -5.921 -2.101 1.00 69.56 93 SER A O 1
ATOM 680 N N . GLU A 1 94 ? -19.309 -6.149 -2.193 1.00 77.81 94 GLU A N 1
ATOM 681 C CA . GLU A 1 94 ? -19.411 -7.241 -1.209 1.00 77.81 94 GLU A CA 1
ATOM 682 C C . GLU A 1 94 ? -18.933 -8.598 -1.751 1.00 77.81 94 GLU A C 1
ATOM 684 O O . GLU A 1 94 ? -18.722 -9.536 -0.983 1.00 77.81 94 GLU A O 1
ATOM 689 N N . THR A 1 95 ? -18.737 -8.709 -3.067 1.00 84.69 95 THR A N 1
ATOM 690 C CA . THR A 1 95 ? -18.372 -9.965 -3.743 1.00 84.69 95 THR A CA 1
ATOM 691 C C . THR A 1 95 ? -17.000 -9.936 -4.407 1.00 84.69 95 THR A C 1
ATOM 693 O O . THR A 1 95 ? -16.615 -10.908 -5.051 1.00 84.69 95 THR A O 1
ATOM 696 N N . MET A 1 96 ? -16.251 -8.845 -4.252 1.00 92.19 96 MET A N 1
ATOM 697 C CA . MET A 1 96 ? -14.924 -8.694 -4.845 1.00 92.19 96 MET A CA 1
ATOM 698 C C . MET A 1 96 ? -13.833 -9.027 -3.830 1.00 92.19 96 MET A C 1
ATOM 700 O O . MET A 1 96 ? -13.807 -8.472 -2.728 1.00 92.19 96 MET A O 1
ATOM 704 N N . SER A 1 97 ? -12.914 -9.911 -4.221 1.00 95.69 97 SER A N 1
ATOM 705 C CA . SER A 1 97 ? -11.664 -10.139 -3.493 1.00 95.69 97 SER A CA 1
ATOM 706 C C . SER A 1 97 ? -10.707 -8.967 -3.696 1.00 95.69 97 SER A C 1
ATOM 708 O O . SER A 1 97 ? -10.872 -8.177 -4.630 1.00 95.69 97 SER A O 1
ATOM 710 N N . VAL A 1 98 ? -9.658 -8.866 -2.877 1.00 97.00 98 VAL A N 1
ATOM 711 C CA . VAL A 1 98 ? -8.589 -7.879 -3.108 1.00 97.00 98 VAL A CA 1
ATOM 712 C C . VAL A 1 98 ? -8.011 -8.020 -4.515 1.00 97.00 98 VAL A C 1
ATOM 714 O O . VAL A 1 98 ? -7.775 -7.016 -5.184 1.00 97.00 98 VAL A O 1
ATOM 717 N N . ALA A 1 99 ? -7.832 -9.253 -4.992 1.00 96.25 99 ALA A N 1
ATOM 718 C CA . ALA A 1 99 ? -7.315 -9.519 -6.326 1.00 96.25 99 ALA A CA 1
ATOM 719 C C . ALA A 1 99 ? -8.177 -8.905 -7.438 1.00 96.25 99 ALA A C 1
ATOM 721 O O . ALA A 1 99 ? -7.622 -8.366 -8.397 1.00 96.25 99 ALA A O 1
ATOM 722 N N . ASP A 1 100 ? -9.504 -8.961 -7.296 1.00 95.56 100 ASP A N 1
ATOM 723 C CA . ASP A 1 100 ? -10.451 -8.488 -8.310 1.00 95.56 100 ASP A CA 1
ATOM 724 C C . ASP A 1 100 ? -10.411 -6.964 -8.473 1.00 95.56 100 ASP A C 1
ATOM 726 O O . ASP A 1 100 ? -10.506 -6.464 -9.592 1.00 95.56 100 ASP A O 1
ATOM 730 N N . TYR A 1 101 ? -10.192 -6.213 -7.387 1.00 94.56 101 TYR A N 1
ATOM 731 C CA . TYR A 1 101 ? -10.055 -4.749 -7.444 1.00 94.56 101 TYR A CA 1
ATOM 732 C C . TYR A 1 101 ? -8.854 -4.275 -8.266 1.00 94.56 101 TYR A C 1
ATOM 734 O O . TYR A 1 101 ? -8.838 -3.133 -8.718 1.00 94.56 101 TYR A O 1
ATOM 742 N N . PHE A 1 102 ? -7.849 -5.131 -8.452 1.00 95.94 102 PHE A N 1
ATOM 743 C CA . PHE A 1 102 ? -6.630 -4.800 -9.182 1.00 95.94 102 PHE A CA 1
ATOM 744 C C . PHE A 1 102 ? -6.446 -5.650 -10.446 1.00 95.94 102 PHE A C 1
ATOM 746 O O . PHE A 1 102 ? -5.321 -5.803 -10.927 1.00 95.94 102 PHE A O 1
ATOM 753 N N . ALA A 1 103 ? -7.525 -6.233 -10.975 1.00 93.19 103 ALA A N 1
ATOM 754 C CA . ALA A 1 103 ? -7.502 -7.062 -12.174 1.00 93.19 103 ALA A CA 1
ATOM 755 C C . ALA A 1 103 ? -8.352 -6.436 -13.305 1.00 93.19 103 ALA A C 1
ATOM 757 O O . ALA A 1 103 ? -9.579 -6.530 -13.266 1.00 93.19 103 ALA A O 1
ATOM 758 N N . PRO A 1 104 ? -7.737 -5.866 -14.362 1.00 94.62 104 PRO A N 1
ATOM 759 C CA . PRO A 1 104 ? -6.296 -5.668 -14.554 1.00 94.62 104 PRO A CA 1
ATOM 760 C C . PRO A 1 104 ? -5.731 -4.494 -13.723 1.00 94.62 104 PRO A C 1
ATOM 762 O O . PRO A 1 104 ? -6.487 -3.591 -13.365 1.00 94.62 104 PRO A O 1
ATOM 765 N N . PRO A 1 105 ? -4.407 -4.450 -13.468 1.00 95.06 105 PRO A N 1
ATOM 766 C CA . PRO A 1 105 ? -3.768 -3.289 -12.851 1.00 95.06 105 PRO A CA 1
ATOM 767 C C . PRO A 1 105 ? -3.941 -2.018 -13.698 1.00 95.06 105 PRO A C 1
ATOM 769 O O . PRO A 1 105 ? -3.715 -2.030 -14.910 1.00 95.06 105 PRO A O 1
ATOM 772 N N . GLU A 1 106 ? -4.308 -0.903 -13.065 1.00 95.31 106 GLU A N 1
ATOM 773 C CA . GLU A 1 106 ? -4.531 0.375 -13.752 1.00 95.31 106 GLU A CA 1
ATOM 774 C C . GLU A 1 106 ? -3.253 1.218 -13.853 1.00 95.31 106 GLU A C 1
ATOM 776 O O . GLU A 1 106 ? -2.522 1.382 -12.879 1.00 95.31 106 GLU A O 1
ATOM 781 N N . LEU A 1 107 ? -2.992 1.816 -15.019 1.00 94.19 107 LEU A N 1
ATOM 782 C CA . LEU A 1 107 ? -1.904 2.786 -15.190 1.00 94.19 107 LEU A CA 1
ATOM 783 C C . LEU A 1 107 ? -2.179 4.078 -14.405 1.00 94.19 107 LEU A C 1
ATOM 785 O O . LEU A 1 107 ? -3.322 4.396 -14.085 1.00 94.19 107 LEU A O 1
ATOM 789 N N . PHE A 1 108 ? -1.131 4.874 -14.168 1.00 88.12 108 PHE A N 1
ATOM 790 C CA . PHE A 1 108 ? -1.261 6.207 -13.572 1.00 88.12 108 PHE A CA 1
ATOM 791 C C . PHE A 1 108 ? -2.364 7.045 -14.269 1.00 88.12 108 PHE A C 1
ATOM 793 O O . PHE A 1 108 ? -2.366 7.126 -15.502 1.00 88.12 108 PHE A O 1
ATOM 800 N N . PRO A 1 109 ? -3.274 7.705 -13.519 1.00 90.12 109 PRO A N 1
ATOM 801 C CA . PRO A 1 109 ? -3.216 7.975 -12.074 1.00 90.12 109 PRO A CA 1
ATOM 802 C C . PRO A 1 109 ? -3.639 6.819 -11.153 1.00 90.12 109 PRO A C 1
ATOM 804 O O . PRO A 1 109 ? -3.496 6.948 -9.940 1.00 90.12 109 PRO A O 1
ATOM 807 N N . GLY A 1 110 ? -4.100 5.698 -11.708 1.00 93.25 110 GLY A N 1
ATOM 808 C CA . GLY A 1 110 ? -4.672 4.592 -10.950 1.00 93.25 110 GLY A CA 1
ATOM 809 C C . GLY A 1 110 ? -6.067 4.915 -10.405 1.00 93.25 110 GLY A C 1
ATOM 810 O O . GLY A 1 110 ? -6.637 5.974 -10.707 1.00 93.25 110 GLY A O 1
ATOM 811 N N . PRO A 1 111 ? -6.619 4.020 -9.576 1.00 94.75 111 PRO A N 1
ATOM 812 C CA . PRO A 1 111 ? -7.929 4.205 -9.006 1.00 94.75 111 PRO A CA 1
ATOM 813 C C . PRO A 1 111 ? -7.886 5.228 -7.864 1.00 94.75 111 PRO A C 1
ATOM 815 O O . PRO A 1 111 ? -6.854 5.492 -7.240 1.00 94.75 111 PRO A O 1
ATOM 818 N N . THR A 1 112 ? -9.039 5.834 -7.592 1.00 95.69 112 THR A N 1
ATOM 819 C CA . THR A 1 112 ? -9.147 6.930 -6.625 1.00 95.69 112 THR A CA 1
ATOM 820 C C . THR A 1 112 ? -9.338 6.409 -5.206 1.00 95.69 112 THR A C 1
ATOM 822 O O . THR A 1 112 ? -10.308 5.709 -4.914 1.00 95.69 112 THR A O 1
ATOM 825 N N . TRP A 1 113 ? -8.443 6.822 -4.315 1.00 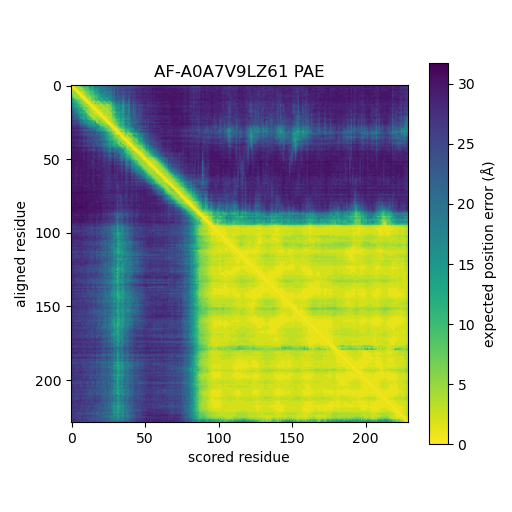98.00 113 TRP A N 1
ATOM 826 C CA . TRP A 1 113 ? -8.533 6.549 -2.888 1.00 98.00 113 TRP A CA 1
ATOM 827 C C . TRP A 1 113 ? -9.303 7.645 -2.153 1.00 98.00 113 TRP A C 1
ATOM 829 O O . TRP A 1 113 ? -9.253 8.828 -2.503 1.00 98.00 113 TRP A O 1
ATOM 839 N N . THR A 1 114 ? -9.982 7.244 -1.085 1.00 98.38 114 THR A N 1
ATOM 840 C CA . THR A 1 114 ? -10.553 8.163 -0.099 1.00 98.38 114 THR A CA 1
ATOM 841 C C . THR A 1 114 ? -9.957 7.910 1.270 1.00 98.38 114 THR A C 1
ATOM 843 O O . THR A 1 114 ? -9.442 6.826 1.532 1.00 98.38 114 THR A O 1
ATOM 846 N N . ARG A 1 115 ? -10.046 8.894 2.161 1.00 98.25 115 ARG A N 1
ATOM 847 C CA . ARG A 1 115 ? -9.724 8.744 3.573 1.00 98.25 115 ARG A CA 1
ATOM 848 C C . ARG A 1 115 ? 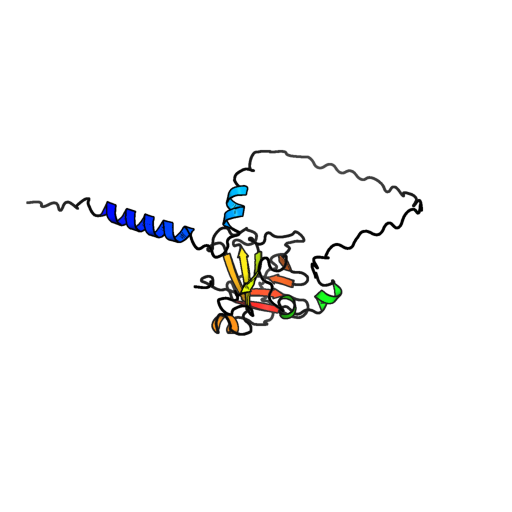-10.810 9.398 4.400 1.00 98.25 115 ARG A C 1
ATOM 850 O O . ARG A 1 115 ? -11.084 10.582 4.240 1.00 98.25 115 ARG A O 1
ATOM 857 N N . TYR A 1 116 ? -11.461 8.612 5.252 1.00 96.25 116 TYR A N 1
ATOM 858 C CA . TYR A 1 116 ? -12.616 9.074 6.035 1.00 96.25 116 TYR A CA 1
ATOM 859 C C . TYR A 1 116 ? -13.733 9.709 5.177 1.00 96.25 116 TYR A C 1
ATOM 861 O O . TYR A 1 116 ? -14.421 10.622 5.624 1.00 96.25 116 TYR A O 1
ATOM 869 N N . GLY A 1 117 ? -13.910 9.216 3.945 1.00 96.50 117 GLY A N 1
ATOM 870 C CA . GLY A 1 117 ? -14.925 9.685 2.995 1.00 96.50 117 GLY A CA 1
ATOM 871 C C . GLY A 1 117 ? -14.485 10.829 2.075 1.00 96.50 117 GLY A C 1
ATOM 872 O O . GLY A 1 117 ? -15.197 11.129 1.122 1.00 96.50 117 GLY A O 1
ATOM 873 N N . GLU A 1 118 ? -13.316 11.426 2.305 1.00 97.44 118 GLU A N 1
ATOM 874 C CA . GLU A 1 118 ? -12.785 12.515 1.479 1.00 97.44 118 GLU A CA 1
ATOM 875 C C . GLU A 1 118 ? -11.801 11.992 0.434 1.00 97.44 118 GLU A C 1
ATOM 877 O O . GLU A 1 118 ? -11.037 11.068 0.710 1.00 97.44 118 GLU A O 1
ATOM 882 N N . LEU A 1 119 ? -11.791 12.590 -0.760 1.00 97.31 119 LEU A N 1
ATOM 883 C CA . LEU A 1 119 ? -10.805 12.263 -1.793 1.00 97.31 119 LEU A CA 1
ATOM 884 C C . LEU A 1 119 ? -9.389 12.588 -1.310 1.00 97.31 119 LEU A C 1
ATOM 886 O O . LEU A 1 119 ? -9.148 13.653 -0.740 1.00 97.31 119 LEU A O 1
ATOM 890 N N . VAL A 1 120 ? -8.453 11.687 -1.594 1.00 96.69 120 VAL A N 1
ATOM 891 C CA . VAL A 1 120 ? -7.042 11.846 -1.234 1.00 96.69 120 VAL A CA 1
ATOM 892 C C . VAL A 1 120 ? -6.222 12.248 -2.458 1.00 96.69 120 VAL A C 1
ATOM 894 O O . VAL A 1 120 ? -6.536 11.865 -3.585 1.00 96.69 120 VAL A O 1
ATOM 897 N N . ASP A 1 121 ? -5.166 13.033 -2.245 1.00 96.44 121 ASP A N 1
ATOM 898 C CA . ASP A 1 121 ? -4.208 13.370 -3.297 1.00 96.44 121 ASP A CA 1
ATOM 899 C C . ASP A 1 121 ? -3.433 12.119 -3.752 1.00 96.44 121 ASP A C 1
ATOM 901 O O . ASP A 1 121 ? -2.981 11.319 -2.932 1.00 96.44 121 ASP A O 1
ATOM 905 N N . GLY A 1 122 ? -3.220 11.964 -5.061 1.00 94.94 122 GLY A N 1
ATOM 906 C CA . GLY A 1 122 ? -2.470 10.828 -5.609 1.00 94.94 122 GLY A CA 1
ATOM 907 C C . GLY A 1 122 ? -1.014 10.748 -5.129 1.00 94.94 122 GLY A C 1
ATOM 908 O O . GLY A 1 122 ? -0.388 9.698 -5.243 1.00 94.94 122 GLY A O 1
ATOM 909 N N . LEU A 1 123 ? -0.453 11.836 -4.598 1.00 94.50 123 LEU A N 1
ATOM 910 C CA . LEU A 1 123 ? 0.873 11.863 -3.978 1.00 94.50 123 LEU A CA 1
ATOM 911 C C . LEU A 1 123 ? 0.852 11.519 -2.479 1.00 94.50 123 LEU A C 1
ATOM 913 O O . LEU A 1 123 ? 1.910 11.307 -1.896 1.00 94.50 123 LEU A O 1
ATOM 917 N N . GLU A 1 124 ? -0.319 11.473 -1.843 1.00 97.56 124 GLU A N 1
ATOM 918 C CA . GLU A 1 124 ? -0.488 10.912 -0.495 1.00 97.56 124 GLU A CA 1
ATOM 919 C C . GLU A 1 124 ? -0.709 9.398 -0.566 1.00 97.56 124 GLU A C 1
ATOM 921 O O . GLU A 1 124 ? -0.111 8.652 0.209 1.00 97.56 124 GLU A O 1
ATOM 926 N N . ILE A 1 125 ? -1.512 8.924 -1.523 1.00 98.38 125 ILE A N 1
ATOM 927 C CA . ILE A 1 125 ? -1.616 7.499 -1.840 1.00 98.38 125 ILE A CA 1
ATOM 928 C C . ILE A 1 125 ? -1.989 7.290 -3.310 1.00 98.38 125 ILE A C 1
ATOM 930 O O . ILE A 1 125 ? -2.898 7.927 -3.838 1.00 98.38 125 ILE A O 1
ATOM 934 N N . ASN A 1 126 ? -1.317 6.352 -3.970 1.00 97.44 126 ASN A N 1
ATOM 935 C CA . ASN A 1 126 ? -1.754 5.809 -5.253 1.00 97.44 126 ASN A CA 1
ATOM 936 C C . ASN A 1 126 ? -1.436 4.319 -5.341 1.00 97.44 126 ASN A C 1
ATOM 938 O O . ASN A 1 126 ? -0.567 3.820 -4.630 1.00 97.44 126 ASN A O 1
ATOM 942 N N . SER A 1 127 ? -2.128 3.624 -6.236 1.00 98.06 127 SER A N 1
ATOM 943 C CA . SER A 1 127 ? -1.905 2.214 -6.554 1.00 98.06 127 SER A CA 1
ATOM 944 C C . SER A 1 127 ? -1.949 2.045 -8.065 1.00 98.06 127 SER A C 1
ATOM 946 O O . SER A 1 127 ? -3.006 2.211 -8.664 1.00 98.06 127 SER A O 1
ATOM 948 N N . ILE A 1 128 ? -0.810 1.762 -8.687 1.00 97.38 128 ILE A N 1
ATOM 949 C CA . ILE A 1 128 ? -0.675 1.771 -10.148 1.00 97.38 128 ILE A CA 1
ATOM 950 C C . ILE A 1 128 ? -0.009 0.497 -10.652 1.00 97.38 128 ILE A C 1
ATOM 952 O O . ILE A 1 128 ? 0.772 -0.129 -9.941 1.00 97.38 128 ILE A O 1
ATOM 956 N N . ALA A 1 129 ? -0.300 0.125 -11.890 1.00 97.88 129 ALA A N 1
ATOM 957 C CA . ALA A 1 129 ? 0.385 -0.941 -12.596 1.00 97.88 129 ALA A CA 1
ATOM 958 C C . ALA A 1 129 ? 1.884 -0.643 -12.705 1.00 97.88 129 ALA A C 1
ATOM 960 O O . ALA A 1 129 ? 2.294 0.510 -12.889 1.00 97.88 129 ALA A O 1
ATOM 961 N N . GLY A 1 130 ? 2.697 -1.696 -12.645 1.00 96.12 130 GLY A N 1
ATOM 962 C CA . GLY A 1 130 ? 4.108 -1.592 -12.976 1.00 96.12 130 GLY A CA 1
ATOM 963 C C . GLY A 1 130 ? 4.319 -1.166 -14.442 1.00 96.12 130 GLY A C 1
ATOM 964 O O . GLY A 1 130 ? 3.494 -1.457 -15.313 1.00 96.12 130 GLY A O 1
ATOM 965 N N . PRO A 1 131 ? 5.416 -0.456 -14.743 1.00 95.25 131 PRO A N 1
ATOM 966 C CA . PRO A 1 131 ? 5.721 0.023 -16.086 1.00 95.25 131 PRO A CA 1
ATOM 967 C C . PRO A 1 131 ? 5.930 -1.107 -17.103 1.00 95.25 131 PRO A C 1
ATOM 969 O O . PRO A 1 131 ? 6.649 -2.076 -16.865 1.00 95.25 131 PRO A O 1
ATOM 972 N N . GLU A 1 132 ? 5.366 -0.913 -18.296 1.00 95.31 132 GLU A N 1
ATOM 973 C CA . GLU A 1 132 ? 5.489 -1.842 -19.427 1.00 95.31 132 GLU A CA 1
ATOM 974 C C . GLU A 1 132 ? 6.922 -2.031 -19.916 1.00 95.31 132 GLU A C 1
ATOM 976 O O . GLU A 1 132 ? 7.307 -3.144 -20.237 1.00 95.31 132 GLU A O 1
ATOM 981 N N . HIS A 1 133 ? 7.745 -0.983 -19.916 1.00 93.75 133 HIS A N 1
ATOM 982 C CA . HIS A 1 133 ? 9.129 -1.081 -20.393 1.00 93.75 133 HIS A CA 1
ATOM 983 C C . HIS A 1 133 ? 10.042 -1.935 -19.493 1.00 93.75 133 HIS A C 1
ATOM 985 O O . HIS A 1 133 ? 11.194 -2.161 -19.853 1.00 93.75 133 HIS A O 1
ATOM 991 N N . CYS A 1 134 ? 9.535 -2.386 -18.342 1.00 95.31 134 CYS A N 1
ATOM 992 C CA . CYS A 1 134 ? 10.189 -3.341 -17.450 1.00 95.31 134 CYS A CA 1
ATOM 993 C C . CYS A 1 134 ? 9.454 -4.682 -17.378 1.00 95.31 134 CYS A C 1
ATOM 995 O O . CYS A 1 134 ? 9.803 -5.513 -16.548 1.00 95.31 134 CYS A O 1
ATOM 997 N N . ASP A 1 135 ? 8.424 -4.881 -18.206 1.00 96.75 135 ASP A N 1
ATOM 998 C CA . ASP A 1 135 ? 7.561 -6.062 -18.191 1.00 96.75 135 ASP A CA 1
ATOM 999 C C . ASP A 1 135 ? 6.847 -6.282 -16.836 1.00 96.75 135 ASP A C 1
ATOM 1001 O O . ASP A 1 135 ? 6.541 -7.407 -16.445 1.00 96.75 135 ASP A O 1
ATOM 1005 N N . TRP A 1 136 ? 6.542 -5.203 -16.099 1.00 97.50 136 TRP A N 1
ATOM 1006 C CA . TRP A 1 136 ? 5.932 -5.258 -14.755 1.00 97.50 136 TRP A CA 1
ATOM 1007 C C . TRP A 1 136 ? 4.421 -5.001 -14.736 1.00 97.50 136 TRP A C 1
ATOM 1009 O O . TRP A 1 136 ? 3.840 -4.779 -13.676 1.00 97.50 136 TRP A O 1
ATOM 1019 N N . GLN A 1 137 ? 3.760 -5.039 -15.893 1.00 96.50 137 GLN A N 1
ATOM 1020 C CA . GLN A 1 137 ? 2.345 -4.663 -16.053 1.00 96.50 137 GLN A CA 1
ATOM 1021 C C . GLN A 1 137 ? 1.382 -5.514 -15.211 1.00 96.50 137 GLN A C 1
ATOM 1023 O O . GLN A 1 137 ? 0.254 -5.101 -14.957 1.00 96.50 137 GLN A O 1
ATOM 1028 N N . SER A 1 138 ? 1.805 -6.711 -14.798 1.00 97.12 138 SER A N 1
ATOM 1029 C CA . SER A 1 138 ? 1.009 -7.603 -13.954 1.00 97.12 138 SER A CA 1
ATOM 1030 C C . SER A 1 138 ? 1.110 -7.290 -12.457 1.00 97.12 138 SER A C 1
ATOM 1032 O O . SER A 1 138 ? 0.309 -7.803 -11.677 1.00 97.12 138 SER A O 1
ATOM 1034 N N . ALA A 1 139 ? 2.079 -6.467 -12.048 1.00 98.06 139 ALA A N 1
ATOM 1035 C CA . ALA A 1 139 ? 2.264 -6.054 -10.666 1.00 98.06 139 ALA A CA 1
ATOM 1036 C C . ALA A 1 139 ? 1.531 -4.738 -10.372 1.00 98.06 139 ALA A C 1
ATOM 1038 O O . ALA A 1 139 ? 1.382 -3.881 -11.243 1.00 98.06 139 ALA A O 1
ATOM 1039 N N . VAL A 1 140 ? 1.121 -4.559 -9.117 1.00 98.44 140 VAL A N 1
ATOM 1040 C CA . VAL A 1 140 ? 0.587 -3.293 -8.600 1.00 98.44 140 VAL A CA 1
ATOM 1041 C C . VAL A 1 140 ? 1.585 -2.712 -7.614 1.00 98.44 140 VAL A C 1
ATOM 1043 O O . VAL A 1 140 ? 2.0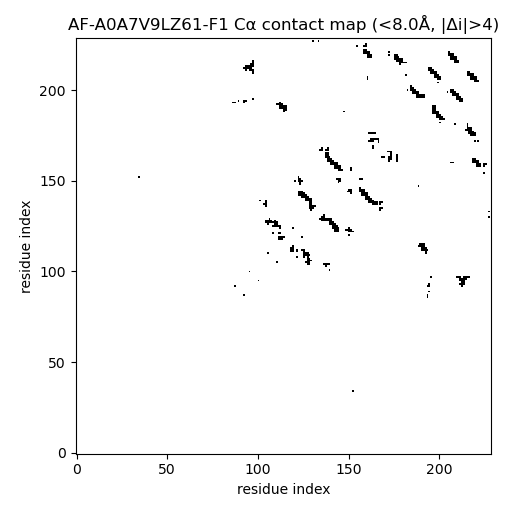14 -3.390 -6.682 1.00 98.44 140 VAL A O 1
ATOM 1046 N N . MET A 1 141 ? 1.927 -1.446 -7.797 1.00 98.12 141 MET A N 1
ATOM 1047 C CA . MET A 1 141 ? 2.803 -0.675 -6.929 1.00 98.12 141 MET A CA 1
ATOM 1048 C C . MET A 1 141 ? 1.949 0.362 -6.198 1.00 98.12 141 MET A C 1
ATOM 1050 O O . MET A 1 141 ? 1.439 1.299 -6.814 1.00 98.12 141 MET A O 1
ATOM 1054 N N . MET A 1 142 ? 1.769 0.184 -4.890 1.00 98.56 142 MET A N 1
ATOM 1055 C CA . MET A 1 142 ? 1.123 1.170 -4.030 1.00 98.56 142 MET A CA 1
ATOM 1056 C C . MET A 1 142 ? 2.179 2.073 -3.404 1.00 98.56 142 MET A C 1
ATOM 1058 O O . MET A 1 142 ? 3.036 1.592 -2.667 1.00 98.56 142 MET A O 1
ATOM 1062 N N . HIS A 1 143 ? 2.100 3.373 -3.672 1.00 98.19 143 HIS A N 1
ATOM 1063 C CA . HIS A 1 143 ? 2.948 4.389 -3.057 1.00 98.19 143 HIS A CA 1
ATOM 1064 C C . HIS A 1 143 ? 2.139 5.092 -1.977 1.00 98.19 143 HIS A C 1
ATOM 1066 O O . HIS A 1 143 ? 1.115 5.700 -2.277 1.00 98.19 143 HIS A O 1
ATOM 1072 N N . LEU A 1 144 ? 2.592 4.989 -0.733 1.00 98.38 144 LEU A N 1
ATOM 1073 C CA . LEU A 1 144 ? 1.948 5.582 0.428 1.00 98.38 144 LEU A CA 1
ATOM 1074 C C . LEU A 1 144 ? 2.873 6.618 1.053 1.00 98.38 144 LEU A C 1
ATOM 1076 O O . LEU A 1 144 ? 4.003 6.296 1.430 1.00 98.38 144 LEU A O 1
ATOM 1080 N N . GLY A 1 145 ? 2.377 7.837 1.209 1.00 98.19 145 GLY A N 1
ATOM 1081 C CA . GLY A 1 145 ? 3.123 8.894 1.858 1.00 98.19 145 GLY A CA 1
ATOM 1082 C C . GLY A 1 145 ? 3.335 8.648 3.342 1.00 98.19 145 GLY A C 1
ATOM 1083 O O . GLY A 1 145 ? 2.471 8.115 4.050 1.00 98.19 145 GLY A O 1
ATOM 1084 N N . TRP A 1 146 ? 4.534 9.004 3.798 1.00 97.00 146 TRP A N 1
ATOM 1085 C CA . TRP A 1 146 ? 4.991 8.778 5.155 1.00 97.00 146 TRP A CA 1
ATOM 1086 C C . TRP A 1 146 ? 5.593 10.050 5.770 1.00 97.00 146 TRP A C 1
ATOM 1088 O O . TRP A 1 146 ? 6.539 10.594 5.202 1.00 97.00 146 TRP A O 1
ATOM 1098 N N . PRO A 1 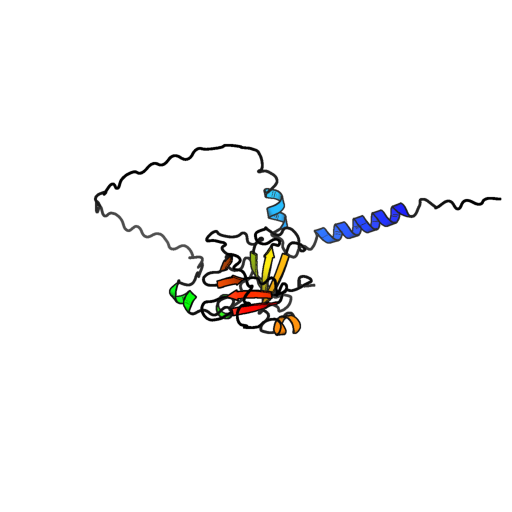147 ? 5.143 10.487 6.966 1.00 96.44 147 PRO A N 1
ATOM 1099 C CA . PRO A 1 147 ? 4.147 9.857 7.846 1.00 96.44 147 PRO A CA 1
ATOM 1100 C C . PRO A 1 147 ? 2.741 9.714 7.242 1.00 96.44 147 PRO A C 1
ATOM 1102 O O . PRO A 1 147 ? 2.364 10.434 6.331 1.00 96.44 147 PRO A O 1
ATOM 1105 N N . LEU A 1 148 ? 1.952 8.768 7.753 1.00 96.69 148 LEU A N 1
ATOM 1106 C CA . LEU A 1 148 ? 0.626 8.468 7.209 1.00 96.69 148 LEU A CA 1
ATOM 1107 C C . LEU A 1 148 ? -0.254 9.728 7.105 1.00 96.69 148 LEU A C 1
ATOM 1109 O O . LEU A 1 148 ? -0.521 10.392 8.110 1.00 96.69 148 LEU A O 1
ATOM 1113 N N . GLY A 1 149 ? -0.767 10.017 5.910 1.00 96.50 149 GLY A N 1
ATOM 1114 C CA . GLY A 1 149 ? -1.608 11.193 5.672 1.00 96.50 149 GLY A CA 1
ATOM 1115 C C . GLY A 1 149 ? -0.874 12.423 5.165 1.00 96.50 149 GLY A C 1
ATOM 1116 O O . GLY A 1 149 ? -1.414 13.525 5.246 1.00 96.50 149 GLY A O 1
ATOM 1117 N N . THR A 1 150 ? 0.375 12.265 4.735 1.00 97.38 150 THR A N 1
ATOM 1118 C CA . THR A 1 150 ? 1.141 13.334 4.105 1.00 97.38 150 THR A CA 1
ATOM 1119 C C . THR A 1 150 ? 1.299 13.073 2.620 1.00 97.38 150 THR A C 1
ATOM 1121 O O . THR A 1 150 ? 1.515 11.940 2.204 1.00 97.38 150 THR A O 1
ATOM 1124 N N . VAL A 1 151 ? 1.286 14.144 1.835 1.00 97.00 151 VAL A N 1
ATOM 1125 C CA . VAL A 1 151 ? 1.743 14.123 0.445 1.00 97.00 151 VAL A CA 1
ATOM 1126 C C . VAL A 1 151 ? 3.257 13.936 0.419 1.00 97.00 151 VAL A C 1
ATOM 1128 O O . VAL A 1 151 ? 3.974 14.738 1.017 1.00 97.00 151 VAL A O 1
ATOM 1131 N N . SER A 1 152 ? 3.732 12.918 -0.295 1.00 93.88 152 SER A N 1
ATOM 1132 C CA . SER A 1 152 ? 5.158 12.721 -0.545 1.00 93.88 152 SER A CA 1
ATOM 1133 C C . SER A 1 152 ? 5.661 13.685 -1.608 1.00 93.88 152 SER A C 1
ATOM 1135 O O . SER A 1 152 ? 5.077 13.827 -2.685 1.00 93.88 152 SER A O 1
ATOM 1137 N N . THR A 1 153 ? 6.787 14.322 -1.321 1.00 93.06 153 THR A N 1
ATOM 1138 C CA . THR A 1 153 ? 7.495 15.205 -2.253 1.00 93.06 153 THR A CA 1
ATOM 1139 C C . THR A 1 153 ? 8.841 14.642 -2.683 1.00 93.06 153 THR A C 1
ATOM 1141 O O . THR A 1 153 ? 9.378 15.054 -3.712 1.00 93.06 153 THR A O 1
ATOM 1144 N N . THR A 1 154 ? 9.355 13.670 -1.934 1.00 93.19 154 THR A N 1
ATOM 1145 C CA . THR A 1 154 ? 10.607 12.965 -2.196 1.00 93.19 154 THR A CA 1
ATOM 1146 C C . THR A 1 154 ? 10.426 11.454 -2.021 1.00 93.19 154 THR A C 1
ATOM 1148 O O . THR A 1 154 ? 9.412 10.981 -1.510 1.00 93.19 154 THR A O 1
ATOM 1151 N N . SER A 1 155 ? 11.397 10.665 -2.482 1.00 91.69 155 SER A N 1
ATOM 1152 C CA . SER A 1 155 ? 11.338 9.199 -2.417 1.00 91.69 155 SER A CA 1
ATOM 1153 C C . SER A 1 155 ? 11.499 8.629 -1.006 1.00 91.69 155 SER A C 1
ATOM 1155 O O . SER A 1 155 ? 10.941 7.577 -0.712 1.00 91.69 155 SER A O 1
ATOM 1157 N N . ASP A 1 156 ? 12.223 9.307 -0.118 1.00 94.25 156 ASP A N 1
ATOM 1158 C CA . ASP A 1 156 ? 12.376 8.923 1.290 1.00 94.25 156 ASP A CA 1
ATOM 1159 C C . ASP A 1 156 ? 11.091 9.116 2.112 1.00 94.25 156 ASP A C 1
ATOM 1161 O O . ASP A 1 156 ? 10.917 8.479 3.151 1.00 94.25 156 ASP A O 1
ATOM 1165 N N . GLU A 1 157 ? 10.158 9.926 1.611 1.00 96.25 157 GLU A N 1
ATOM 1166 C CA . GLU A 1 157 ? 8.821 10.127 2.179 1.00 96.25 157 GLU A CA 1
ATOM 1167 C C . GLU A 1 157 ? 7.796 9.102 1.660 1.00 96.25 157 GLU A C 1
ATOM 1169 O O . GLU A 1 157 ? 6.602 9.253 1.915 1.00 96.25 157 GLU A O 1
ATOM 1174 N N . ILE A 1 158 ? 8.215 8.078 0.906 1.00 97.25 158 ILE A N 1
ATOM 1175 C CA . ILE A 1 158 ? 7.324 7.066 0.321 1.00 97.25 158 ILE A CA 1
ATOM 1176 C C . ILE A 1 158 ? 7.596 5.699 0.947 1.00 97.25 158 ILE A C 1
ATOM 1178 O O . ILE A 1 158 ? 8.725 5.210 0.987 1.00 97.25 158 ILE A O 1
ATOM 1182 N N . ARG A 1 159 ? 6.527 5.015 1.352 1.00 98.25 159 ARG A N 1
ATOM 1183 C CA . ARG A 1 159 ? 6.528 3.561 1.523 1.00 98.25 159 ARG A CA 1
ATOM 1184 C C . ARG A 1 159 ? 5.874 2.924 0.308 1.00 98.25 159 ARG A C 1
ATOM 1186 O O . ARG A 1 159 ? 4.710 3.196 0.028 1.00 98.25 159 ARG A O 1
ATOM 1193 N N . GLN A 1 160 ? 6.615 2.080 -0.403 1.00 98.44 160 GLN A N 1
ATOM 1194 C CA . GLN A 1 160 ? 6.080 1.331 -1.535 1.00 98.44 160 GLN A CA 1
ATOM 1195 C C . GLN A 1 160 ? 5.755 -0.096 -1.111 1.00 98.44 160 GLN A C 1
ATOM 1197 O O . GLN A 1 160 ? 6.603 -0.794 -0.560 1.00 98.44 160 GLN A O 1
ATOM 1202 N N . PHE A 1 161 ? 4.527 -0.521 -1.381 1.00 98.69 161 PHE A N 1
ATOM 1203 C CA . PHE A 1 161 ? 4.055 -1.883 -1.165 1.00 98.69 161 PHE A CA 1
ATOM 1204 C C . PHE A 1 161 ? 3.649 -2.475 -2.504 1.00 98.69 161 PHE A C 1
ATOM 1206 O O . PHE A 1 161 ? 3.015 -1.796 -3.311 1.00 98.69 161 PHE A O 1
ATOM 1213 N N . ILE A 1 162 ? 4.030 -3.722 -2.758 1.00 98.56 162 ILE A N 1
ATOM 1214 C CA . ILE A 1 162 ? 3.910 -4.303 -4.094 1.00 98.56 162 ILE A CA 1
ATOM 1215 C C . ILE A 1 162 ? 3.082 -5.578 -4.050 1.00 98.56 162 ILE A C 1
ATOM 1217 O O . ILE A 1 162 ? 3.406 -6.519 -3.328 1.00 98.56 162 ILE A O 1
ATOM 1221 N N . ARG A 1 163 ? 2.058 -5.635 -4.898 1.00 98.44 163 ARG A N 1
ATOM 1222 C CA . ARG A 1 163 ? 1.366 -6.871 -5.254 1.00 98.44 163 ARG A CA 1
ATOM 1223 C C . ARG A 1 163 ? 1.999 -7.439 -6.516 1.00 98.44 163 ARG A C 1
ATOM 1225 O O . ARG A 1 163 ? 1.757 -6.917 -7.598 1.00 98.44 163 ARG A O 1
ATOM 1232 N N . ASP A 1 164 ? 2.788 -8.503 -6.391 1.00 98.12 164 ASP A N 1
ATOM 1233 C CA . ASP A 1 164 ? 3.455 -9.158 -7.528 1.00 98.12 164 ASP A CA 1
ATOM 1234 C C . ASP A 1 164 ? 3.100 -10.657 -7.607 1.00 98.12 164 ASP A C 1
ATOM 1236 O O . ASP A 1 164 ? 3.914 -11.514 -7.255 1.00 98.12 164 ASP A O 1
ATOM 1240 N N . PRO A 1 165 ? 1.872 -11.014 -8.029 1.00 97.62 165 PRO A N 1
ATOM 1241 C CA . PRO A 1 165 ? 1.423 -12.404 -8.000 1.00 97.62 165 PRO A CA 1
ATOM 1242 C C . PRO A 1 165 ? 2.160 -13.294 -9.011 1.00 97.62 165 PRO A C 1
ATOM 1244 O O . PRO A 1 165 ? 2.266 -14.505 -8.805 1.00 97.62 165 PRO A O 1
ATOM 1247 N N . GLN A 1 166 ? 2.690 -12.716 -10.091 1.00 97.19 166 GLN A N 1
ATOM 1248 C CA . GLN A 1 166 ? 3.415 -13.439 -11.138 1.00 97.19 166 GLN A CA 1
ATOM 1249 C C . GLN A 1 166 ? 4.938 -13.413 -10.950 1.00 97.19 166 GLN A C 1
ATOM 1251 O O . GLN A 1 166 ? 5.636 -14.085 -11.708 1.00 97.19 166 GLN A O 1
ATOM 1256 N N . GLY A 1 167 ? 5.457 -12.690 -9.953 1.00 97.25 167 GLY A N 1
ATOM 1257 C CA . GLY A 1 167 ? 6.899 -12.554 -9.742 1.00 97.25 167 GLY A CA 1
ATOM 1258 C C . GLY A 1 167 ? 7.598 -11.769 -10.852 1.00 97.25 167 GLY A C 1
ATOM 1259 O O . GLY A 1 167 ? 8.766 -12.034 -11.134 1.00 97.25 167 GLY A O 1
ATOM 1260 N N . ALA A 1 168 ? 6.886 -10.845 -11.504 1.00 97.25 168 ALA A N 1
ATOM 1261 C CA . ALA A 1 168 ? 7.400 -10.032 -12.602 1.00 97.25 168 ALA A CA 1
ATOM 1262 C C . ALA A 1 168 ? 8.519 -9.084 -12.145 1.00 97.25 168 ALA A C 1
ATOM 1264 O O . ALA A 1 168 ? 9.443 -8.805 -12.905 1.00 97.25 168 ALA A O 1
ATOM 1265 N N . ILE A 1 169 ? 8.456 -8.618 -10.894 1.00 97.00 169 ILE A N 1
ATOM 1266 C CA . ILE A 1 169 ? 9.465 -7.735 -10.307 1.00 97.00 169 ILE A CA 1
ATOM 1267 C C . ILE A 1 169 ? 10.531 -8.569 -9.604 1.00 97.00 169 ILE A C 1
ATOM 1269 O O . ILE A 1 169 ? 11.724 -8.413 -9.866 1.00 97.00 169 ILE A O 1
ATOM 1273 N N . SER A 1 170 ? 10.124 -9.446 -8.680 1.00 96.75 170 SER A N 1
ATOM 1274 C CA . SER A 1 170 ? 11.059 -10.368 -8.029 1.00 96.75 170 SER A CA 1
ATOM 1275 C C . SER A 1 170 ? 10.364 -11.533 -7.326 1.00 96.75 170 SER A C 1
ATOM 1277 O O . SER A 1 170 ? 9.277 -11.400 -6.762 1.00 96.75 170 SER A O 1
ATOM 1279 N N . ALA A 1 171 ? 11.070 -12.662 -7.228 1.00 96.81 171 ALA A N 1
ATOM 1280 C CA . ALA A 1 171 ? 10.619 -13.816 -6.448 1.00 96.81 171 ALA A CA 1
ATOM 1281 C C . ALA A 1 171 ? 10.434 -13.499 -4.950 1.00 96.81 171 ALA A C 1
ATOM 1283 O O . ALA A 1 171 ? 9.605 -14.116 -4.284 1.00 96.81 171 ALA A O 1
ATOM 1284 N N . GLN A 1 172 ? 11.185 -12.534 -4.405 1.00 96.56 172 GLN A N 1
ATOM 1285 C CA . GLN A 1 172 ? 11.050 -12.120 -3.006 1.00 96.56 172 GLN A CA 1
ATOM 1286 C C . GLN A 1 172 ? 9.716 -11.407 -2.752 1.00 96.56 172 GLN A C 1
ATOM 1288 O O . GLN A 1 172 ? 9.050 -11.704 -1.762 1.00 96.56 172 GLN A O 1
ATOM 1293 N N . LEU A 1 173 ? 9.314 -10.491 -3.638 1.00 97.62 173 LEU A N 1
ATOM 1294 C CA . LEU A 1 173 ? 8.029 -9.792 -3.527 1.00 97.62 173 LEU A CA 1
ATOM 1295 C C . LEU A 1 173 ? 6.863 -10.757 -3.741 1.00 97.62 173 LEU A C 1
ATOM 1297 O O . LEU A 1 173 ? 5.911 -10.742 -2.965 1.00 97.62 173 LEU A O 1
ATOM 1301 N N . GLN A 1 174 ? 6.983 -11.670 -4.705 1.00 97.88 174 GLN A N 1
ATOM 1302 C CA . GLN A 1 174 ? 5.996 -12.731 -4.893 1.00 97.88 174 GLN A CA 1
ATOM 1303 C C . GLN A 1 174 ? 5.835 -13.597 -3.635 1.00 97.88 174 GLN A C 1
ATOM 1305 O O . GLN A 1 174 ? 4.717 -13.849 -3.202 1.00 97.88 174 GLN A O 1
ATOM 1310 N N . ALA A 1 175 ? 6.937 -14.023 -3.010 1.00 96.38 175 ALA A N 1
ATOM 1311 C CA . ALA A 1 175 ? 6.888 -14.821 -1.783 1.00 96.38 175 ALA A CA 1
ATOM 1312 C C . ALA A 1 175 ? 6.360 -14.035 -0.565 1.00 96.38 175 ALA A C 1
ATOM 1314 O O . ALA A 1 175 ? 5.822 -14.623 0.375 1.00 96.38 175 ALA A O 1
ATOM 1315 N N . GLY A 1 176 ? 6.539 -12.711 -0.557 1.00 95.38 176 GLY A N 1
ATOM 1316 C CA . GLY A 1 176 ? 6.049 -11.821 0.492 1.00 95.38 176 GLY A CA 1
ATOM 1317 C C . GLY A 1 176 ? 4.550 -11.521 0.405 1.00 95.38 176 GLY A C 1
ATOM 1318 O O . GLY A 1 176 ? 3.949 -11.207 1.442 1.00 95.38 176 GLY A O 1
ATOM 1319 N N . LEU A 1 177 ? 3.965 -11.636 -0.796 1.00 96.44 177 LEU A N 1
ATOM 1320 C CA . LEU A 1 177 ? 2.528 -11.534 -1.041 1.00 96.44 177 LEU A CA 1
ATOM 1321 C C . LEU A 1 177 ? 1.825 -12.765 -0.468 1.00 96.44 177 LEU A C 1
ATOM 1323 O O . LEU A 1 177 ? 2.104 -13.903 -0.843 1.00 96.44 177 LEU A O 1
ATOM 1327 N N . ARG A 1 178 ? 0.927 -12.542 0.488 1.00 95.19 178 ARG A N 1
ATOM 1328 C CA . ARG A 1 178 ? 0.247 -13.615 1.226 1.00 95.19 178 ARG A CA 1
ATOM 1329 C C . ARG A 1 178 ? -1.210 -13.249 1.462 1.00 95.19 178 ARG A C 1
ATOM 1331 O O . ARG A 1 178 ? -1.534 -12.067 1.476 1.00 95.19 178 ARG A O 1
ATOM 1338 N N . SER A 1 179 ? -2.038 -14.244 1.769 1.00 93.88 179 SER A N 1
ATOM 1339 C CA . SER A 1 179 ? -3.417 -14.040 2.234 1.00 93.88 179 SER A CA 1
ATOM 1340 C C . SER A 1 179 ? -3.585 -14.537 3.676 1.00 93.88 179 SER A C 1
ATOM 1342 O O . SER A 1 179 ? -4.111 -15.631 3.885 1.00 93.88 179 SER A O 1
ATOM 1344 N N . PRO A 1 180 ? -3.012 -13.831 4.671 1.00 91.75 180 PRO A N 1
ATOM 1345 C CA . PRO A 1 180 ? -3.097 -14.233 6.071 1.00 91.75 180 PRO A CA 1
ATOM 1346 C C . PRO A 1 180 ? -4.410 -13.766 6.713 1.00 91.75 180 PRO A C 1
ATOM 1348 O O . PRO A 1 180 ? -5.131 -12.945 6.151 1.00 91.75 180 PRO A O 1
ATOM 1351 N N . ASP A 1 181 ? -4.656 -14.198 7.949 1.00 96.56 181 ASP A N 1
ATOM 1352 C CA . ASP A 1 181 ? -5.546 -13.453 8.840 1.00 96.56 181 ASP A CA 1
ATOM 1353 C C . ASP A 1 181 ? -4.951 -12.066 9.137 1.00 96.56 181 ASP A C 1
ATOM 1355 O O . ASP A 1 181 ? -3.727 -11.886 9.174 1.00 96.56 181 ASP A O 1
ATOM 1359 N N . LEU A 1 182 ? -5.815 -11.081 9.385 1.00 97.25 182 LEU A N 1
ATOM 1360 C CA . LEU A 1 182 ? -5.381 -9.747 9.787 1.00 97.25 182 LEU A CA 1
ATOM 1361 C C . LEU A 1 182 ? -4.713 -9.805 11.181 1.00 97.25 182 LEU A C 1
ATOM 1363 O O . LEU A 1 182 ? -5.309 -10.366 12.108 1.00 97.25 182 LEU A O 1
ATOM 1367 N N . PRO A 1 183 ? -3.505 -9.234 11.373 1.00 98.06 183 PRO A N 1
ATOM 1368 C CA . PRO A 1 183 ? -2.860 -9.190 12.682 1.00 98.06 183 PRO A CA 1
ATOM 1369 C C . PRO A 1 183 ? -3.734 -8.514 13.740 1.00 98.06 183 PRO A C 1
ATOM 1371 O O . PRO A 1 183 ? -4.429 -7.540 13.463 1.00 98.06 183 PRO A O 1
ATOM 1374 N N . ALA A 1 184 ? -3.658 -8.997 14.981 1.00 98.12 184 ALA A N 1
ATOM 1375 C CA . ALA A 1 184 ? -4.487 -8.492 16.078 1.00 98.12 184 ALA A CA 1
ATOM 1376 C C . ALA A 1 184 ? -4.186 -7.031 16.466 1.00 98.12 184 ALA A C 1
ATOM 1378 O O . ALA A 1 184 ? -5.023 -6.380 17.085 1.00 98.12 184 ALA A O 1
ATOM 1379 N N . ASP A 1 185 ? -2.994 -6.537 16.134 1.00 98.19 185 ASP A N 1
ATOM 1380 C CA . ASP A 1 185 ? -2.560 -5.155 16.342 1.00 98.19 185 ASP A CA 1
ATOM 1381 C C . ASP A 1 185 ? -2.651 -4.306 15.065 1.00 98.19 185 ASP A C 1
ATOM 1383 O O . ASP A 1 185 ? -2.158 -3.181 15.052 1.00 98.19 185 ASP A O 1
ATOM 1387 N N . ALA A 1 186 ? -3.237 -4.831 13.984 1.00 98.56 186 ALA A N 1
ATOM 1388 C CA . ALA A 1 186 ? -3.445 -4.051 12.777 1.00 98.56 186 ALA A CA 1
ATOM 1389 C C . ALA A 1 186 ? -4.440 -2.915 13.040 1.00 98.56 186 ALA A C 1
ATOM 1391 O O . ALA A 1 186 ? -5.515 -3.112 13.609 1.00 98.56 186 ALA A O 1
ATOM 1392 N N . GLU A 1 187 ? -4.087 -1.726 12.571 1.00 98.69 187 GLU A N 1
ATOM 1393 C CA . GLU A 1 187 ? -4.873 -0.511 12.702 1.00 98.69 187 GLU A CA 1
ATOM 1394 C C . GLU A 1 187 ? -5.425 -0.087 11.342 1.00 98.69 187 GLU A C 1
ATOM 1396 O O . GLU A 1 187 ? -4.713 -0.054 10.332 1.00 98.69 187 GLU A O 1
ATOM 1401 N N . ASP A 1 188 ? -6.708 0.264 11.334 1.00 98.56 188 ASP A N 1
ATOM 1402 C CA . ASP A 1 188 ? -7.371 0.859 10.184 1.00 98.56 188 ASP A CA 1
ATOM 1403 C C . ASP A 1 188 ? -6.812 2.262 9.941 1.00 98.56 188 ASP A C 1
ATOM 1405 O O . ASP A 1 188 ? -6.874 3.145 10.798 1.00 98.56 188 ASP A O 1
ATOM 1409 N N . THR A 1 189 ? -6.287 2.488 8.743 1.00 98.62 189 THR A N 1
ATOM 1410 C CA . THR A 1 189 ? -5.683 3.774 8.365 1.00 98.62 189 THR A CA 1
ATOM 1411 C C . THR A 1 189 ? -6.709 4.847 7.978 1.00 98.62 189 THR A C 1
ATOM 1413 O O . THR A 1 189 ? -6.362 6.027 7.818 1.00 98.62 189 THR A O 1
ATOM 1416 N N . GLY A 1 190 ? -7.961 4.431 7.772 1.00 98.44 190 GLY A N 1
ATOM 1417 C CA . GLY A 1 190 ? -9.035 5.231 7.198 1.00 98.44 190 GLY A CA 1
ATOM 1418 C C . GLY A 1 190 ? -9.027 5.300 5.672 1.00 98.44 190 GLY A C 1
ATOM 1419 O O . GLY A 1 190 ? -9.998 5.811 5.113 1.00 98.44 190 GLY A O 1
ATOM 1420 N N . TYR A 1 191 ? -7.983 4.803 4.993 1.00 98.69 191 TYR A N 1
ATOM 1421 C CA . TYR A 1 191 ? -7.943 4.780 3.531 1.00 98.69 191 TYR A CA 1
ATOM 1422 C C . TYR A 1 191 ? -8.875 3.711 2.969 1.00 98.69 191 TYR A C 1
ATOM 1424 O O . TYR A 1 191 ? -8.940 2.586 3.482 1.00 98.69 191 TYR A O 1
ATOM 1432 N N . ARG A 1 192 ? -9.587 4.069 1.902 1.00 98.06 192 ARG A N 1
ATOM 1433 C CA . ARG A 1 192 ? -10.530 3.207 1.196 1.00 98.06 192 ARG A CA 1
ATOM 1434 C C . ARG A 1 192 ? -10.360 3.316 -0.305 1.00 98.06 192 ARG A C 1
ATOM 1436 O O . ARG A 1 192 ? -10.195 4.417 -0.829 1.00 98.06 192 ARG A O 1
ATOM 1443 N N . LEU A 1 193 ? -10.509 2.185 -0.976 1.00 96.06 193 LEU A N 1
ATOM 1444 C CA . LEU A 1 193 ? -10.640 2.096 -2.421 1.00 96.06 193 LEU A CA 1
ATOM 1445 C C . LEU A 1 193 ? -11.880 1.256 -2.722 1.00 96.06 193 LEU A C 1
ATOM 1447 O O . LEU A 1 193 ? -11.848 0.039 -2.569 1.00 96.06 193 LEU A O 1
ATOM 1451 N N . ALA A 1 194 ? -12.983 1.906 -3.102 1.00 92.56 194 ALA A N 1
ATOM 1452 C CA . ALA A 1 194 ? -14.293 1.254 -3.181 1.00 92.56 194 ALA A CA 1
ATOM 1453 C C . ALA A 1 194 ? -14.601 0.465 -1.883 1.00 92.56 194 ALA A C 1
ATOM 1455 O O . ALA A 1 194 ? -14.694 1.085 -0.823 1.00 92.56 194 ALA A O 1
ATOM 1456 N N . GLY A 1 195 ? -14.736 -0.866 -1.936 1.00 93.06 195 GLY A N 1
ATOM 1457 C CA . GLY A 1 195 ? -14.944 -1.715 -0.754 1.00 93.06 195 GLY A CA 1
ATOM 1458 C C . GLY A 1 195 ? -13.671 -2.123 0.000 1.00 93.06 195 GLY A C 1
ATOM 1459 O O . GLY A 1 195 ? -13.779 -2.728 1.067 1.00 93.06 195 GLY A O 1
ATOM 1460 N N . LEU A 1 196 ? -12.477 -1.803 -0.511 1.00 97.12 196 LEU A N 1
ATOM 1461 C CA . LEU A 1 196 ? -11.208 -2.133 0.136 1.00 97.12 196 LEU A CA 1
ATOM 1462 C C . LEU A 1 196 ? -10.855 -1.176 1.263 1.00 97.12 196 LEU A C 1
ATOM 1464 O O . LEU A 1 196 ? -11.080 0.032 1.184 1.00 97.12 196 LEU A O 1
ATOM 1468 N N . GLN A 1 197 ? -10.204 -1.727 2.280 1.00 98.50 197 GLN A N 1
ATOM 1469 C CA . GLN A 1 197 ? -9.657 -0.993 3.412 1.00 98.50 197 GLN A CA 1
ATOM 1470 C C . GLN A 1 197 ? -8.158 -1.250 3.514 1.00 98.50 197 GLN A C 1
ATOM 1472 O O . GLN A 1 197 ? -7.719 -2.390 3.372 1.00 98.50 197 GLN A O 1
ATOM 1477 N N . LEU A 1 198 ? -7.382 -0.207 3.803 1.00 98.81 198 LEU A N 1
ATOM 1478 C CA . LEU A 1 198 ? -5.957 -0.344 4.089 1.00 98.81 198 LEU A CA 1
ATOM 1479 C C . LEU A 1 198 ? -5.714 -0.359 5.600 1.00 98.81 198 LEU A C 1
ATOM 1481 O O . LEU A 1 198 ? -6.097 0.567 6.318 1.00 98.81 198 LEU A O 1
ATOM 1485 N N . TRP A 1 199 ? -5.009 -1.386 6.051 1.00 98.81 199 TRP A N 1
ATOM 1486 C CA . TRP A 1 199 ? -4.612 -1.601 7.433 1.00 98.81 199 TRP A CA 1
ATOM 1487 C C . TRP A 1 199 ? -3.089 -1.724 7.534 1.00 98.81 199 TRP A C 1
ATOM 1489 O O . TRP A 1 199 ? -2.434 -2.251 6.630 1.00 98.81 199 TRP A O 1
ATOM 1499 N N . LEU A 1 200 ? -2.517 -1.243 8.637 1.00 98.75 200 LEU A N 1
ATOM 1500 C CA . LEU A 1 200 ? -1.084 -1.344 8.939 1.00 98.75 200 LEU A CA 1
ATOM 1501 C C . LEU A 1 200 ? -0.892 -1.926 10.337 1.00 98.75 200 LEU A C 1
ATOM 1503 O O . LEU A 1 200 ? -1.638 -1.587 11.246 1.00 98.75 200 LEU A O 1
ATOM 1507 N N . SER A 1 201 ? 0.116 -2.777 10.523 1.00 98.38 201 SER A N 1
ATOM 1508 C CA . SER A 1 201 ? 0.397 -3.414 11.814 1.00 98.38 201 SER A CA 1
ATOM 1509 C C . SER A 1 201 ? 1.747 -2.944 12.368 1.00 98.38 201 SER A C 1
ATOM 1511 O O . SER A 1 201 ? 2.758 -3.038 11.666 1.00 98.38 201 SER A O 1
ATOM 1513 N N . PRO A 1 202 ? 1.813 -2.465 13.625 1.00 97.81 202 PRO A N 1
ATOM 1514 C CA . PRO A 1 202 ? 3.079 -2.163 14.289 1.00 97.81 202 PRO A CA 1
ATOM 1515 C C . PRO A 1 202 ? 4.017 -3.372 14.407 1.00 97.81 202 PRO A C 1
ATOM 1517 O O . PRO A 1 202 ? 5.235 -3.199 14.329 1.00 97.81 202 PRO A O 1
ATOM 1520 N N . SER A 1 203 ? 3.481 -4.586 14.582 1.00 98.00 203 SER A N 1
ATOM 1521 C CA . SER A 1 203 ? 4.274 -5.823 14.630 1.00 98.00 203 SER A CA 1
ATOM 1522 C C . SER A 1 203 ? 4.778 -6.298 13.263 1.00 98.00 203 SER A C 1
ATOM 1524 O O . SER A 1 203 ? 5.656 -7.161 13.210 1.00 98.00 203 SER A O 1
ATOM 1526 N N . ASP A 1 204 ? 4.293 -5.704 12.170 1.00 98.12 204 ASP A N 1
ATOM 1527 C CA . ASP A 1 204 ? 4.722 -5.994 10.803 1.00 98.12 204 ASP A CA 1
ATOM 1528 C C . ASP A 1 204 ? 4.911 -4.709 9.969 1.00 98.12 204 ASP A C 1
ATOM 1530 O O . ASP A 1 204 ? 4.104 -4.392 9.089 1.00 98.12 204 ASP A O 1
ATOM 1534 N N . PRO A 1 205 ? 6.000 -3.954 10.210 1.00 96.81 205 PRO A N 1
ATOM 1535 C CA . PRO A 1 205 ? 6.243 -2.664 9.557 1.00 96.81 205 PRO A CA 1
ATOM 1536 C C . PRO A 1 205 ? 6.533 -2.760 8.048 1.00 96.81 205 PRO A C 1
ATOM 1538 O O . PRO A 1 205 ? 6.548 -1.729 7.365 1.00 96.81 205 PRO A O 1
ATOM 1541 N N . ASP A 1 206 ? 6.756 -3.976 7.540 1.00 97.94 206 ASP A N 1
ATOM 1542 C CA . ASP A 1 206 ? 7.055 -4.289 6.138 1.00 97.94 206 ASP A CA 1
ATOM 1543 C C . ASP A 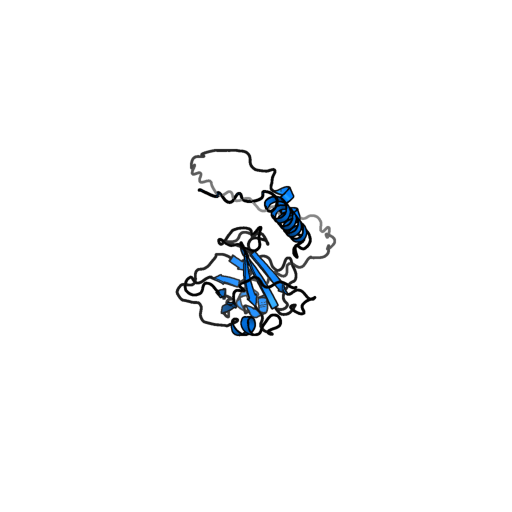1 206 ? 5.856 -4.930 5.419 1.00 97.94 206 ASP A C 1
ATOM 1545 O O . ASP A 1 206 ? 6.009 -5.578 4.375 1.00 97.94 206 ASP A O 1
ATOM 1549 N N . GLY A 1 207 ? 4.661 -4.798 5.996 1.00 98.25 207 GLY A N 1
ATOM 1550 C CA . GLY A 1 207 ? 3.404 -5.268 5.432 1.00 98.25 207 GLY A CA 1
ATOM 1551 C C . GLY A 1 207 ? 2.356 -4.162 5.372 1.00 98.25 207 GLY A C 1
ATOM 1552 O O . GLY A 1 207 ? 2.158 -3.418 6.330 1.00 98.25 207 GLY A O 1
ATOM 1553 N N . ALA A 1 208 ? 1.657 -4.089 4.244 1.00 98.75 208 ALA A N 1
ATOM 1554 C CA . ALA A 1 208 ? 0.372 -3.414 4.134 1.00 98.75 208 ALA A CA 1
ATOM 1555 C C . ALA A 1 208 ? -0.722 -4.466 3.964 1.00 98.75 208 ALA A C 1
ATOM 1557 O O . ALA A 1 208 ? -0.545 -5.413 3.202 1.00 98.75 208 ALA A O 1
ATOM 1558 N N . TYR A 1 209 ? -1.835 -4.310 4.670 1.00 98.81 209 TYR A N 1
ATOM 1559 C CA . TYR A 1 209 ? -2.933 -5.268 4.652 1.00 98.81 209 TYR A CA 1
ATOM 1560 C C . TYR A 1 209 ? -4.122 -4.641 3.939 1.00 98.81 209 TYR A C 1
ATOM 1562 O O . TYR A 1 209 ? -4.689 -3.656 4.410 1.00 98.81 209 TYR A O 1
ATOM 1570 N N . LEU A 1 210 ? -4.478 -5.199 2.789 1.00 98.62 210 LEU A N 1
ATOM 1571 C CA . LEU A 1 210 ? -5.661 -4.813 2.042 1.00 98.62 210 LEU A CA 1
ATOM 1572 C C . LEU A 1 210 ? -6.766 -5.781 2.436 1.00 98.62 210 LEU A C 1
ATOM 1574 O O . LEU A 1 210 ? -6.603 -6.991 2.314 1.00 98.62 210 LEU A O 1
ATOM 1578 N N . VAL A 1 211 ? -7.862 -5.240 2.950 1.00 98.31 211 VAL A N 1
ATOM 1579 C CA . VAL A 1 211 ? -8.986 -6.009 3.483 1.00 98.31 211 VAL A CA 1
ATOM 1580 C C . VAL A 1 211 ? -10.198 -5.760 2.600 1.00 98.31 211 VAL A C 1
ATOM 1582 O O . VAL A 1 211 ? -10.615 -4.610 2.436 1.00 98.31 211 VAL A O 1
ATOM 1585 N N . SER A 1 212 ? -10.747 -6.832 2.037 1.00 96.69 212 SER A N 1
ATOM 1586 C CA . SER A 1 212 ? -12.019 -6.849 1.317 1.00 96.69 212 SER A CA 1
ATOM 1587 C C . SER A 1 212 ? -13.108 -7.507 2.177 1.00 96.69 212 SER A C 1
ATOM 1589 O O . SER A 1 212 ? -12.880 -7.880 3.330 1.00 96.69 212 SER A O 1
ATOM 1591 N N . ALA A 1 213 ? -14.311 -7.660 1.620 1.00 94.12 213 ALA A N 1
ATOM 1592 C CA . ALA A 1 213 ? -15.360 -8.463 2.247 1.00 94.12 213 ALA A CA 1
ATOM 1593 C C . ALA A 1 213 ? -15.055 -9.975 2.219 1.00 94.12 213 ALA A C 1
ATOM 1595 O O . ALA A 1 213 ? -15.605 -10.723 3.026 1.00 94.12 213 ALA A O 1
ATOM 1596 N N . LEU A 1 214 ? -14.204 -10.426 1.291 1.00 95.25 214 LEU A N 1
ATOM 1597 C CA . LEU A 1 214 ? -13.941 -11.844 1.042 1.00 95.25 214 LEU A CA 1
ATOM 1598 C C . LEU A 1 214 ? -12.617 -12.331 1.624 1.00 95.25 214 LEU A C 1
ATOM 1600 O O . LEU A 1 214 ? -12.505 -13.495 2.006 1.00 95.25 214 LEU A O 1
ATOM 1604 N N . ASP A 1 215 ? -11.608 -11.469 1.651 1.00 97.31 215 ASP A N 1
ATOM 1605 C CA . ASP A 1 215 ? -10.239 -11.857 1.946 1.00 97.31 215 ASP A CA 1
ATOM 1606 C C . ASP A 1 215 ? -9.373 -10.687 2.422 1.00 97.31 215 ASP A C 1
ATOM 1608 O O . ASP A 1 215 ? -9.740 -9.510 2.373 1.00 97.31 215 ASP A O 1
ATOM 1612 N N . VAL A 1 216 ? -8.189 -11.051 2.905 1.00 98.44 216 VAL A N 1
ATOM 1613 C CA . VAL A 1 216 ? -7.118 -10.129 3.261 1.00 98.44 216 VAL A CA 1
ATOM 1614 C C . VAL A 1 216 ? -5.899 -10.503 2.434 1.00 98.44 216 VAL A C 1
ATOM 1616 O O . VAL A 1 216 ? -5.505 -11.667 2.411 1.00 98.44 216 VAL A O 1
ATOM 1619 N N . GLU A 1 217 ? -5.271 -9.524 1.791 1.00 98.56 217 GLU A N 1
ATOM 1620 C CA . GLU A 1 217 ? -3.943 -9.681 1.201 1.00 98.56 217 GLU A CA 1
ATOM 1621 C C . GLU A 1 217 ? -2.930 -8.833 1.973 1.00 98.56 217 GLU A C 1
ATOM 1623 O O . GLU A 1 217 ? -3.122 -7.638 2.197 1.00 98.56 217 GLU A O 1
ATOM 1628 N N . ARG A 1 218 ? -1.801 -9.442 2.334 1.00 98.62 218 ARG A N 1
ATOM 1629 C CA . ARG A 1 218 ? -0.618 -8.750 2.840 1.00 98.62 218 ARG A CA 1
ATOM 1630 C C . ARG A 1 218 ? 0.324 -8.461 1.681 1.00 98.62 218 ARG A C 1
ATOM 1632 O O . ARG A 1 218 ? 0.930 -9.384 1.134 1.00 98.62 218 ARG A O 1
ATOM 1639 N N . TRP A 1 219 ? 0.511 -7.189 1.370 1.00 98.75 219 TRP A N 1
ATOM 1640 C CA . TRP A 1 219 ? 1.457 -6.722 0.366 1.00 98.75 219 TRP A CA 1
ATOM 1641 C C . TRP A 1 219 ? 2.807 -6.420 1.026 1.00 98.75 219 TRP A C 1
ATOM 1643 O O . TRP A 1 219 ? 2.856 -5.641 1.985 1.00 98.75 219 TRP A O 1
ATOM 1653 N N . PRO A 1 220 ? 3.913 -7.031 0.567 1.00 98.69 220 PRO A N 1
ATOM 1654 C CA . PRO A 1 220 ? 5.238 -6.742 1.093 1.00 98.69 220 PRO A CA 1
ATOM 1655 C C . PRO A 1 220 ? 5.695 -5.336 0.717 1.00 98.69 220 PRO A C 1
ATOM 1657 O O . PRO A 1 220 ? 5.436 -4.841 -0.383 1.00 98.69 220 PRO A O 1
ATOM 1660 N N . ARG A 1 221 ? 6.431 -4.717 1.637 1.00 98.38 221 ARG A N 1
ATOM 1661 C CA . ARG A 1 221 ? 7.140 -3.468 1.391 1.00 98.38 221 ARG A CA 1
ATOM 1662 C C . ARG A 1 221 ? 8.367 -3.704 0.508 1.00 98.38 221 ARG A C 1
ATOM 1664 O O . ARG A 1 221 ? 9.127 -4.644 0.729 1.00 98.38 221 ARG A O 1
ATOM 1671 N N . ALA A 1 222 ? 8.576 -2.812 -0.450 1.00 97.75 222 ALA A N 1
ATOM 1672 C CA . ALA A 1 222 ? 9.842 -2.640 -1.141 1.00 97.75 222 ALA A CA 1
ATOM 1673 C C . ALA A 1 222 ? 10.703 -1.617 -0.384 1.00 97.75 222 ALA A C 1
ATOM 1675 O O . ALA A 1 222 ? 10.288 -0.472 -0.181 1.00 97.75 222 ALA A O 1
ATOM 1676 N N . ASP A 1 223 ? 11.886 -2.046 0.053 1.00 94.62 223 ASP A N 1
ATOM 1677 C CA . ASP A 1 223 ? 12.906 -1.183 0.651 1.00 94.62 223 ASP A CA 1
ATOM 1678 C C . ASP A 1 223 ? 14.306 -1.669 0.207 1.00 94.62 223 ASP A C 1
ATOM 1680 O O . ASP A 1 223 ? 14.705 -2.777 0.583 1.00 94.62 223 ASP A O 1
ATOM 1684 N N . PRO A 1 224 ? 15.039 -0.915 -0.640 1.00 93.62 224 PRO A N 1
ATOM 1685 C CA . PRO A 1 224 ? 14.680 0.398 -1.190 1.00 93.62 224 PRO A CA 1
ATOM 1686 C C . PRO A 1 224 ? 13.472 0.338 -2.139 1.00 93.62 224 PRO A C 1
ATOM 1688 O O . PRO A 1 224 ? 13.043 -0.741 -2.550 1.00 93.62 224 PRO A O 1
ATOM 1691 N N . LEU A 1 225 ? 12.940 1.511 -2.510 1.00 95.12 225 LEU A N 1
ATOM 1692 C CA . LEU A 1 225 ? 11.918 1.608 -3.556 1.00 95.12 225 LEU A CA 1
ATOM 1693 C C . LEU A 1 225 ? 12.387 0.890 -4.822 1.00 95.12 225 LEU A C 1
ATOM 1695 O O . LEU A 1 225 ? 13.502 1.112 -5.301 1.00 95.12 225 LEU A O 1
ATOM 1699 N N . VAL A 1 226 ? 11.508 0.074 -5.390 1.00 95.19 226 VAL A N 1
ATOM 1700 C CA . VAL A 1 226 ? 11.716 -0.508 -6.707 1.00 95.19 226 VAL A CA 1
ATOM 1701 C C . VAL A 1 226 ? 11.347 0.533 -7.758 1.00 95.19 226 VAL A C 1
ATOM 1703 O O . VAL A 1 226 ? 10.246 1.089 -7.761 1.00 95.19 226 VAL A O 1
ATOM 1706 N N . ALA A 1 227 ? 12.282 0.760 -8.674 1.00 89.31 227 ALA A N 1
ATOM 1707 C CA . ALA A 1 227 ? 12.111 1.563 -9.871 1.00 89.31 227 ALA A CA 1
ATOM 1708 C C . ALA A 1 227 ? 12.787 0.858 -11.052 1.00 89.31 227 ALA A C 1
ATOM 1710 O O . ALA A 1 227 ? 13.702 0.054 -10.868 1.00 89.31 227 ALA A O 1
ATOM 1711 N N . CYS A 1 228 ? 12.332 1.175 -12.259 1.00 84.88 228 CYS A N 1
ATOM 1712 C CA . CYS A 1 228 ? 13.017 0.779 -13.482 1.00 84.88 228 CYS A CA 1
ATOM 1713 C C . CYS A 1 228 ? 14.368 1.482 -13.596 1.00 84.88 228 CYS A C 1
ATOM 1715 O O . CYS A 1 228 ? 14.459 2.681 -13.318 1.00 84.88 228 CYS A O 1
ATOM 1717 N N . GLY A 1 229 ? 15.393 0.729 -13.991 1.00 71.62 229 GLY A N 1
ATOM 1718 C CA . GLY A 1 229 ? 16.762 1.206 -14.197 1.00 71.62 229 GLY A CA 1
ATOM 1719 C C . GLY A 1 229 ? 17.236 1.022 -15.627 1.00 71.62 229 GLY A C 1
ATOM 1720 O O . GLY A 1 229 ? 16.582 0.261 -16.374 1.00 71.62 229 GLY A O 1
#

Secondary structure (DSSP, 8-state):
-----PPPTTSHHHHHHHHHHHHHHTTS--S-TTHHHHHHHHTT-------------------PPP---------PPP--------PPPHHHHTT--HHHHTSSPPPTT-SPPEETTEEPPTTTEEEEEPPGGGT-TT-EEEEEESSTT----SGGGEEEEEE-TT-SS-HHHHHH-B-PPPPTT-EEEEEEETTEEEEEETTEEEEEEEE-SS-EEEEEEESSPP---